Protein AF-0000000074316673 (afdb_homodimer)

Solvent-accessible surface area (backbone atoms only — not comparable to full-atom values): 13738 Å² total; per-residue (Å²): 135,82,81,75,76,74,76,76,72,74,78,68,73,50,67,64,56,52,50,50,50,50,52,52,40,51,64,46,34,78,39,55,56,64,58,50,40,72,74,65,41,84,89,35,92,37,54,68,71,55,13,46,51,43,35,50,45,20,27,58,54,52,74,41,68,55,76,65,28,48,41,80,48,77,44,75,36,77,92,70,72,41,79,49,73,50,34,32,14,11,70,68,42,44,50,43,25,49,52,55,22,30,46,72,36,51,70,38,9,36,52,52,52,51,50,50,51,58,48,58,76,74,102,137,83,79,76,76,75,77,74,73,73,78,68,75,51,68,65,56,53,51,50,49,50,52,52,42,51,63,46,33,78,38,55,55,65,57,49,40,72,74,65,41,83,89,40,90,37,53,66,71,56,12,46,50,43,36,49,44,20,27,59,54,52,74,40,67,55,76,66,28,47,41,79,46,78,45,77,37,76,90,70,70,41,81,50,71,48,34,32,14,11,72,68,42,44,51,43,24,48,53,56,24,29,45,72,36,54,70,38,8,35,50,50,52,52,50,50,51,58,46,57,75,74,102

Radius of gyration: 25.27 Å; Cα contacts (8 Å, |Δi|>4): 307; chains: 2; bounding box: 76×95×52 Å

Nearest PDB structures (foldseek):
  7zpt-assembly1_M  TM=2.907E-01  e=1.394E+00  Geobacillus stearothermophilus
  8bqs-assembly1_Dc  TM=4.063E-01  e=5.189E+00  Tetrahymena thermophila SB210
  7w5z-assembly1_c3  TM=4.176E-01  e=7.097E+00  Tetrahymena thermophila
  8qru-assembly1_B  TM=2.390E-01  e=4.040E+00  Homo sapiens
  8qro-assembly1_A  TM=2.626E-01  e=6.666E+00  Homo sapiens

Structure (mmCIF, N/CA/C/O backbone):
data_AF-0000000074316673-model_v1
#
loop_
_entity.id
_entity.type
_entity.pdbx_description
1 polymer 'Uncharacterized protein'
#
loop_
_atom_site.group_PDB
_atom_site.id
_atom_site.type_symbol
_atom_site.label_atom_id
_atom_site.label_alt_id
_atom_site.label_comp_id
_atom_site.label_asym_id
_atom_site.label_entity_id
_atom_site.label_seq_id
_atom_site.pdbx_PDB_ins_code
_atom_site.Cartn_x
_atom_site.Cartn_y
_atom_site.Cartn_z
_atom_site.occupancy
_atom_site.B_iso_or_equiv
_atom_site.auth_seq_id
_atom_site.auth_comp_id
_atom_site.auth_asym_id
_atom_site.auth_atom_id
_atom_site.pdbx_PDB_model_num
ATOM 1 N N . MET A 1 1 ? -43.688 -44.156 1.271 1 29.84 1 MET A N 1
ATOM 2 C CA . MET A 1 1 ? -42.406 -44.719 0.901 1 29.84 1 MET A CA 1
ATOM 3 C C . MET A 1 1 ? -41.75 -43.875 -0.199 1 29.84 1 MET A C 1
ATOM 5 O O . MET A 1 1 ? -41.812 -44.25 -1.373 1 29.84 1 MET A O 1
ATOM 9 N N . ILE A 1 2 ? -41.781 -42.469 -0.107 1 36.34 2 ILE A N 1
ATOM 10 C CA . ILE A 1 2 ? -41.438 -41.406 -1.054 1 36.34 2 ILE A CA 1
ATOM 11 C C . ILE A 1 2 ? -39.969 -41.5 -1.404 1 36.34 2 ILE A C 1
ATOM 13 O O . ILE A 1 2 ? -39.094 -41.438 -0.518 1 36.34 2 ILE A O 1
ATOM 17 N N . TYR A 1 3 ? -39.594 -42.188 -2.596 1 29.12 3 TYR A N 1
ATOM 18 C CA . TYR A 1 3 ? -38.281 -42.406 -3.207 1 29.12 3 TYR A CA 1
ATOM 19 C C . TYR A 1 3 ? -37.531 -41.125 -3.387 1 29.12 3 TYR A C 1
ATOM 21 O O . TYR A 1 3 ? -38 -40.188 -4.066 1 29.12 3 TYR A O 1
ATOM 29 N N . GLU A 1 4 ? -36.969 -40.531 -2.309 1 29.55 4 GLU A N 1
ATOM 30 C CA . GLU A 1 4 ? -36.094 -39.375 -2.311 1 29.55 4 GLU A CA 1
ATOM 31 C C . GLU A 1 4 ? -34.906 -39.594 -3.246 1 29.55 4 GLU A C 1
ATOM 33 O O . GLU A 1 4 ? -34.062 -40.438 -2.99 1 29.55 4 GLU A O 1
ATOM 38 N N . ILE A 1 5 ? -35.125 -39.438 -4.594 1 31.84 5 ILE A N 1
ATOM 39 C CA . ILE A 1 5 ? -34.094 -39.5 -5.633 1 31.84 5 ILE A CA 1
ATOM 40 C C . ILE A 1 5 ? -32.969 -38.5 -5.34 1 31.84 5 ILE A C 1
ATOM 42 O O . ILE A 1 5 ? -33.188 -37.312 -5.402 1 31.84 5 ILE A O 1
ATOM 46 N N . ILE A 1 6 ? -32.25 -38.656 -4.25 1 33.59 6 ILE A N 1
ATOM 47 C CA . ILE A 1 6 ? -31.031 -37.906 -3.984 1 33.59 6 ILE A CA 1
ATOM 48 C C . ILE A 1 6 ? -30.109 -37.969 -5.203 1 33.59 6 ILE A C 1
ATOM 50 O O . ILE A 1 6 ? -29.641 -39.062 -5.578 1 33.59 6 ILE A O 1
ATOM 54 N N . ASN A 1 7 ? -30.531 -37.281 -6.312 1 31.42 7 ASN A N 1
ATOM 55 C CA . ASN A 1 7 ? -29.625 -37.188 -7.449 1 31.42 7 ASN A CA 1
ATOM 56 C C . ASN A 1 7 ? -28.234 -36.719 -7.012 1 31.42 7 ASN A C 1
ATOM 58 O O . ASN A 1 7 ? -28.062 -35.594 -6.57 1 31.42 7 ASN A O 1
ATOM 62 N N . TYR A 1 8 ? -27.438 -37.5 -6.324 1 32.5 8 TYR A N 1
ATOM 63 C CA . TYR A 1 8 ? -25.984 -37.375 -6.121 1 32.5 8 TYR A CA 1
ATOM 64 C C . TYR A 1 8 ? -25.281 -37 -7.422 1 32.5 8 TYR A C 1
ATOM 66 O O . TYR A 1 8 ? -24.969 -37.875 -8.227 1 32.5 8 TYR A O 1
ATOM 74 N N . GLY A 1 9 ? -25.812 -36.188 -8.32 1 36.75 9 GLY A N 1
ATOM 75 C CA . GLY A 1 9 ? -25.031 -35.906 -9.516 1 36.75 9 GLY A CA 1
ATOM 76 C C . GLY A 1 9 ? -23.578 -35.594 -9.211 1 36.75 9 GLY A C 1
ATOM 77 O O . GLY A 1 9 ? -23.281 -34.688 -8.453 1 36.75 9 GLY A O 1
ATOM 78 N N . THR A 1 10 ? -22.641 -36.469 -9.141 1 38.06 10 THR A N 1
ATOM 79 C CA . THR A 1 10 ? -21.188 -36.406 -9.203 1 38.06 10 THR A CA 1
ATOM 80 C C . THR A 1 10 ? -20.734 -35.375 -10.227 1 38.06 10 THR A C 1
ATOM 82 O O . THR A 1 10 ? -20.969 -35.531 -11.43 1 38.06 10 THR A O 1
ATOM 85 N N . VAL A 1 11 ? -20.984 -34.219 -10.078 1 42.84 11 VAL A N 1
ATOM 86 C CA . VAL A 1 11 ? -20.344 -33.219 -10.961 1 42.84 11 VAL A CA 1
ATOM 87 C C . VAL A 1 11 ? -18.891 -33.625 -11.211 1 42.84 11 VAL A C 1
ATOM 89 O O . VAL A 1 11 ? -18.047 -33.5 -10.32 1 42.84 11 VAL A O 1
ATOM 92 N N . ARG A 1 12 ? -18.516 -34.812 -11.711 1 41.22 12 ARG A N 1
ATOM 93 C CA . ARG A 1 12 ? -17.234 -35.188 -12.305 1 41.22 12 ARG A CA 1
ATOM 94 C C . ARG A 1 12 ? -16.672 -34.031 -13.133 1 41.22 12 ARG A C 1
ATOM 96 O O . ARG A 1 12 ? -17.188 -33.719 -14.211 1 41.22 12 ARG A O 1
ATOM 103 N N . THR A 1 13 ? -16.234 -32.938 -12.5 1 48.22 13 THR A N 1
ATOM 104 C CA . THR A 1 13 ? -15.523 -32 -13.344 1 48.22 13 THR A CA 1
ATOM 105 C C . THR A 1 13 ? -14.625 -32.719 -14.336 1 48.22 13 THR A C 1
ATOM 107 O O . THR A 1 13 ? -13.922 -33.656 -13.969 1 48.22 13 THR A O 1
ATOM 110 N N . ASN A 1 14 ? -14.945 -32.875 -15.602 1 50.81 14 ASN A N 1
ATOM 111 C CA . ASN A 1 14 ? -14.172 -33.469 -16.703 1 50.81 14 ASN A CA 1
ATOM 112 C C . ASN A 1 14 ? -12.703 -33.062 -16.625 1 50.81 14 ASN A C 1
ATOM 114 O O . ASN A 1 14 ? -12.383 -31.875 -16.5 1 50.81 14 ASN A O 1
ATOM 118 N N . PRO A 1 15 ? -11.781 -34.031 -16.328 1 65.06 15 PRO A N 1
ATOM 119 C CA . PRO A 1 15 ? -10.344 -33.75 -16.266 1 65.06 15 PRO A CA 1
ATOM 120 C C . PRO A 1 15 ? -9.867 -32.812 -17.359 1 65.06 15 PRO A C 1
ATOM 122 O O . PRO A 1 15 ? -8.93 -32.031 -17.156 1 65.06 15 PRO A O 1
ATOM 125 N N . THR A 1 16 ? -10.523 -32.906 -18.5 1 64.69 16 THR A N 1
ATOM 126 C CA . THR A 1 16 ? -10.141 -32 -19.594 1 64.69 16 THR A CA 1
ATOM 127 C C . THR A 1 16 ? -10.469 -30.562 -19.234 1 64.69 16 THR A C 1
ATOM 129 O O . THR A 1 16 ? -9.672 -29.656 -19.516 1 64.69 16 THR A O 1
ATOM 132 N N . PHE A 1 17 ? -11.594 -30.344 -18.688 1 63.81 17 PHE A N 1
ATOM 133 C CA . PHE A 1 17 ? -11.977 -28.984 -18.328 1 63.81 17 PHE A CA 1
ATOM 134 C C . PHE A 1 17 ? -11.078 -28.438 -17.219 1 63.81 17 PHE A C 1
ATOM 136 O O . PHE A 1 17 ? -10.672 -27.281 -17.266 1 63.81 17 PHE A O 1
ATOM 143 N N . SER A 1 18 ? -10.742 -29.328 -16.312 1 63.5 18 SER A N 1
ATOM 144 C CA . SER A 1 18 ? -9.836 -28.938 -15.242 1 63.5 18 SER A CA 1
ATOM 145 C C . SER A 1 18 ? -8.453 -28.594 -15.789 1 63.5 18 SER A C 1
ATOM 147 O O . SER A 1 18 ? -7.844 -27.609 -15.359 1 63.5 18 SER A O 1
ATOM 149 N N . ARG A 1 19 ? -8.031 -29.453 -16.734 1 66.81 19 ARG A N 1
ATOM 150 C CA . ARG A 1 19 ? -6.754 -29.172 -17.375 1 66.81 19 ARG A CA 1
ATOM 151 C C . ARG A 1 19 ? -6.816 -27.859 -18.172 1 66.81 19 ARG A C 1
ATOM 153 O O . ARG A 1 19 ? -5.855 -27.094 -18.188 1 66.81 19 ARG A O 1
ATOM 160 N N . PHE A 1 20 ? -7.934 -27.656 -18.859 1 65.69 20 PHE A N 1
ATOM 161 C CA . PHE A 1 20 ? -8.133 -26.422 -19.625 1 65.69 20 PHE A CA 1
ATOM 162 C C . PHE A 1 20 ? -8.164 -25.219 -18.703 1 65.69 20 PHE A C 1
ATOM 164 O O . PHE A 1 20 ? -7.504 -24.203 -18.953 1 65.69 20 PHE A O 1
ATOM 171 N N . GLU A 1 21 ? -8.844 -25.266 -17.641 1 63.97 21 GLU A N 1
ATOM 172 C CA . GLU A 1 21 ? -8.914 -24.188 -16.656 1 63.97 21 GLU A CA 1
ATOM 173 C C . GLU A 1 21 ? -7.539 -23.922 -16.031 1 63.97 21 GLU A C 1
ATOM 175 O O . GLU A 1 21 ? -7.168 -22.766 -15.82 1 63.97 21 GLU A O 1
ATOM 180 N N . GLU A 1 22 ? -6.898 -25 -15.695 1 68.44 22 GLU A N 1
ATOM 181 C CA . GLU A 1 22 ? -5.543 -24.875 -15.172 1 68.44 22 GLU A CA 1
ATOM 182 C C . GLU A 1 22 ? -4.625 -24.172 -16.172 1 68.44 22 GLU A C 1
ATOM 184 O O . GLU A 1 22 ? -3.828 -23.312 -15.789 1 68.44 22 GLU A O 1
ATOM 189 N N . ALA A 1 23 ? -4.785 -24.562 -17.406 1 69.25 23 ALA A N 1
ATOM 190 C CA . ALA A 1 23 ? -3.98 -23.922 -18.438 1 69.25 23 ALA A CA 1
ATOM 191 C C . ALA A 1 23 ? -4.301 -22.438 -18.562 1 69.25 23 ALA A C 1
ATOM 193 O O . ALA A 1 23 ? -3.402 -21.609 -18.734 1 69.25 23 ALA A O 1
ATOM 194 N N . LEU A 1 24 ? -5.512 -22.109 -18.484 1 65.69 24 LEU A N 1
ATOM 195 C CA . LEU A 1 24 ? -5.938 -20.719 -18.562 1 65.69 24 LEU A CA 1
ATOM 196 C C . LEU A 1 24 ? -5.422 -19.922 -17.359 1 65.69 24 LEU A C 1
ATOM 198 O O . LEU A 1 24 ? -4.98 -18.781 -17.5 1 65.69 24 LEU A O 1
ATOM 202 N N . ARG A 1 25 ? -5.516 -20.562 -16.266 1 69.12 25 ARG A N 1
ATOM 203 C CA . ARG A 1 25 ? -5.016 -19.938 -15.039 1 69.12 25 ARG A CA 1
ATOM 204 C C . ARG A 1 25 ? -3.52 -19.656 -15.148 1 69.12 25 ARG A C 1
ATOM 206 O O . ARG A 1 25 ? -3.055 -18.594 -14.727 1 69.12 25 ARG A O 1
ATOM 213 N N . ASP A 1 26 ? -2.979 -20.656 -15.727 1 73.81 26 ASP A N 1
ATOM 214 C CA . ASP A 1 26 ? -1.535 -20.5 -15.867 1 73.81 26 ASP A CA 1
ATOM 215 C C . ASP A 1 26 ? -1.199 -19.312 -16.781 1 73.81 26 ASP A C 1
ATOM 217 O O . ASP A 1 26 ? -0.202 -18.625 -16.562 1 73.81 26 ASP A O 1
ATOM 221 N N . LYS A 1 27 ? -2.158 -19.078 -17.641 1 77 27 LYS A N 1
ATOM 222 C CA . LYS A 1 27 ? -1.915 -17.984 -18.578 1 77 27 LYS A CA 1
ATOM 223 C C . LYS A 1 27 ? -1.979 -16.641 -17.891 1 77 27 LYS A C 1
ATOM 225 O O . LYS A 1 27 ? -1.244 -15.711 -18.25 1 77 27 LYS A O 1
ATOM 230 N N . ASN A 1 28 ? -2.684 -16.609 -16.797 1 91.44 28 ASN A N 1
ATOM 231 C CA . ASN A 1 28 ? -2.838 -15.328 -16.109 1 91.44 28 ASN A CA 1
ATOM 232 C C . ASN A 1 28 ? -1.755 -15.125 -15.047 1 91.44 28 ASN A C 1
ATOM 234 O O . ASN A 1 28 ? -1.603 -14.023 -14.516 1 91.44 28 ASN A O 1
ATOM 238 N N . LEU A 1 29 ? -0.983 -16.156 -14.797 1 96.69 29 LEU A N 1
ATOM 239 C CA . LEU A 1 29 ? 0.086 -16.125 -13.805 1 96.69 29 LEU A CA 1
ATOM 240 C C . LEU A 1 29 ? 1.44 -15.906 -14.477 1 96.69 29 LEU A C 1
ATOM 242 O O . LEU A 1 29 ? 2.287 -16.797 -14.469 1 96.69 29 LEU A O 1
ATOM 246 N N . SER A 1 30 ? 1.707 -14.641 -14.906 1 95.56 30 SER A N 1
ATOM 247 C CA . SER A 1 30 ? 2.797 -14.367 -15.836 1 95.56 30 SER A CA 1
ATOM 248 C C . SER A 1 30 ? 4.004 -13.773 -15.117 1 95.56 30 SER A C 1
ATOM 250 O O . SER A 1 30 ? 5.035 -13.516 -15.734 1 95.56 30 SER A O 1
ATOM 252 N N . TYR A 1 31 ? 3.977 -13.586 -13.805 1 96.81 31 TYR A N 1
ATOM 253 C CA . TYR A 1 31 ? 5.059 -12.93 -13.078 1 96.81 31 TYR A CA 1
ATOM 254 C C . TYR A 1 31 ? 5.633 -13.844 -12 1 96.81 31 TYR A C 1
ATOM 256 O O . TYR A 1 31 ? 4.891 -14.594 -11.359 1 96.81 31 TYR A O 1
ATOM 264 N N . ASN A 1 32 ? 6.922 -13.742 -11.82 1 96.81 32 ASN A N 1
ATOM 265 C CA . ASN A 1 32 ? 7.57 -14.406 -10.703 1 96.81 32 ASN A CA 1
ATOM 266 C C . ASN A 1 32 ? 7.773 -13.453 -9.523 1 96.81 32 ASN A C 1
ATOM 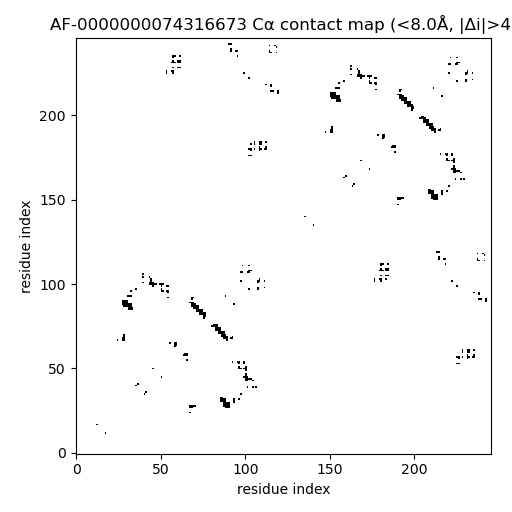268 O O . ASN A 1 32 ? 8.25 -12.336 -9.703 1 96.81 32 ASN A O 1
ATOM 272 N N . ALA A 1 33 ? 7.469 -13.898 -8.328 1 96.94 33 ALA A N 1
ATOM 273 C CA . ALA A 1 33 ? 7.656 -13.062 -7.148 1 96.94 33 ALA A CA 1
ATOM 274 C C . ALA A 1 33 ? 9.117 -12.656 -6.992 1 96.94 33 ALA A C 1
ATOM 276 O O . ALA A 1 33 ? 9.414 -11.531 -6.574 1 96.94 33 ALA A O 1
ATOM 277 N N . SER A 1 34 ? 9.992 -13.484 -7.363 1 94.5 34 SER A N 1
ATOM 278 C CA . SER A 1 34 ? 11.422 -13.242 -7.195 1 94.5 34 SER A CA 1
ATOM 279 C C . SER A 1 34 ? 11.883 -12.039 -8.016 1 94.5 34 SER A C 1
ATOM 281 O O . SER A 1 34 ? 12.906 -11.43 -7.707 1 94.5 34 SER A O 1
ATOM 283 N N . ASN A 1 35 ? 11.133 -11.711 -9.094 1 94.94 35 ASN A N 1
ATOM 284 C CA . ASN A 1 35 ? 11.445 -10.523 -9.891 1 94.94 35 ASN A CA 1
ATOM 285 C C . ASN A 1 35 ? 11.375 -9.25 -9.047 1 94.94 35 ASN A C 1
ATOM 287 O O . ASN A 1 35 ? 12.062 -8.273 -9.336 1 94.94 35 ASN A O 1
ATOM 291 N N . ILE A 1 36 ? 10.641 -9.242 -7.973 1 95.94 36 ILE A N 1
ATOM 292 C CA . ILE A 1 36 ? 10.461 -8.078 -7.109 1 95.94 36 ILE A CA 1
ATOM 293 C C . ILE A 1 36 ? 11.758 -7.781 -6.363 1 95.94 36 ILE A C 1
ATOM 295 O O . ILE A 1 36 ? 12.133 -6.617 -6.203 1 95.94 36 ILE A O 1
ATOM 299 N N . ILE A 1 37 ? 12.383 -8.836 -5.953 1 92.62 37 ILE A N 1
ATOM 300 C CA . ILE A 1 37 ? 13.656 -8.672 -5.254 1 92.62 37 ILE A CA 1
ATOM 301 C C . ILE A 1 37 ? 14.688 -8.047 -6.188 1 92.62 37 ILE A C 1
ATOM 303 O O . ILE A 1 37 ? 15.516 -7.246 -5.762 1 92.62 37 ILE A O 1
ATOM 307 N N . GLU A 1 38 ? 14.594 -8.43 -7.441 1 91.06 38 GLU A N 1
ATOM 308 C CA . GLU A 1 38 ? 15.508 -7.855 -8.43 1 91.06 38 GLU A CA 1
ATOM 309 C C . GLU A 1 38 ? 15.297 -6.348 -8.562 1 91.06 38 GLU A C 1
ATOM 311 O O . GLU A 1 38 ? 16.25 -5.602 -8.797 1 91.06 38 GLU A O 1
ATOM 316 N N . ILE A 1 39 ? 14.078 -5.895 -8.398 1 89.88 39 ILE A N 1
ATOM 317 C CA . ILE A 1 39 ? 13.719 -4.488 -8.539 1 89.88 39 ILE A CA 1
ATOM 318 C C . ILE A 1 39 ? 14.078 -3.73 -7.27 1 89.88 39 ILE A C 1
ATOM 320 O O . ILE A 1 39 ? 14.695 -2.664 -7.328 1 89.88 39 ILE A O 1
ATOM 324 N N . THR A 1 40 ? 13.742 -4.254 -6.121 1 90.94 40 THR A N 1
ATOM 325 C CA . THR A 1 40 ? 13.797 -3.518 -4.863 1 90.94 40 THR A CA 1
ATOM 326 C C . THR A 1 40 ? 15.117 -3.779 -4.137 1 90.94 40 THR A C 1
ATOM 328 O O . THR A 1 40 ? 15.523 -2.994 -3.277 1 90.94 40 THR A O 1
ATOM 331 N N . GLY A 1 41 ? 15.672 -4.918 -4.461 1 85.81 41 GLY A N 1
ATOM 332 C CA . GLY A 1 41 ? 16.797 -5.387 -3.678 1 85.81 41 GLY A CA 1
ATOM 333 C C . GLY A 1 41 ? 16.391 -6.254 -2.5 1 85.81 41 GLY A C 1
ATOM 334 O O . GLY A 1 41 ? 15.211 -6.383 -2.201 1 85.81 41 GLY A O 1
ATOM 335 N N . LYS A 1 42 ? 17.328 -6.906 -1.892 1 73.75 42 LYS A N 1
ATOM 336 C CA . LYS A 1 42 ? 17.094 -7.898 -0.851 1 73.75 42 LYS A CA 1
ATOM 337 C C . LYS A 1 42 ? 16.844 -7.234 0.499 1 73.75 42 LYS A C 1
ATOM 339 O O . LYS A 1 42 ? 16.109 -7.766 1.337 1 73.75 42 LYS A O 1
ATOM 344 N N . ASP A 1 43 ? 17.453 -6.215 0.756 1 72.62 43 ASP A N 1
ATOM 345 C CA . ASP A 1 43 ? 17.484 -5.617 2.086 1 72.62 43 ASP A CA 1
ATOM 346 C C . ASP A 1 43 ? 16.469 -4.484 2.201 1 72.62 43 ASP A C 1
ATOM 348 O O . ASP A 1 43 ? 16.656 -3.555 2.992 1 72.62 43 ASP A O 1
ATOM 352 N N . VAL A 1 44 ? 15.305 -4.793 1.604 1 66.31 44 VAL A N 1
ATOM 353 C CA . VAL A 1 44 ? 14.391 -3.654 1.654 1 66.31 44 VAL A CA 1
ATOM 354 C C . VAL A 1 44 ? 13.211 -3.979 2.562 1 66.31 44 VAL A C 1
ATOM 356 O O . VAL A 1 44 ? 12.703 -5.105 2.559 1 66.31 44 VAL A O 1
ATOM 359 N N . SER A 1 45 ? 12.758 -3.141 3.41 1 72.94 45 SER A N 1
ATOM 360 C CA . SER A 1 45 ? 11.734 -2.883 4.422 1 72.94 45 SER A CA 1
ATOM 361 C C . SER A 1 45 ? 11.086 -4.18 4.898 1 72.94 45 SER A C 1
ATOM 363 O O . SER A 1 45 ? 11.055 -4.461 6.098 1 72.94 45 SER A O 1
ATOM 365 N N . GLU A 1 46 ? 10.43 -4.992 3.922 1 83.62 46 GLU A N 1
ATOM 366 C CA . GLU A 1 46 ? 9.672 -6.16 4.348 1 83.62 46 GLU A CA 1
ATOM 367 C C . GLU A 1 46 ? 10.219 -7.438 3.727 1 83.62 46 GLU A C 1
ATOM 369 O O . GLU A 1 46 ? 10.719 -7.422 2.6 1 83.62 46 GLU A O 1
ATOM 374 N N . ASP A 1 47 ? 10.109 -8.453 4.5 1 91.56 47 ASP A N 1
ATOM 375 C CA . ASP A 1 47 ? 10.43 -9.781 3.998 1 91.56 47 ASP A CA 1
ATOM 376 C C . ASP A 1 47 ? 9.438 -10.219 2.924 1 91.56 47 ASP A C 1
ATOM 378 O O . ASP A 1 47 ? 8.242 -9.93 3.018 1 91.56 47 ASP A O 1
ATOM 382 N N . MET A 1 48 ? 10.016 -10.953 1.935 1 94.06 48 MET A N 1
ATOM 383 C CA . MET A 1 48 ? 9.188 -11.406 0.823 1 94.06 48 MET A CA 1
ATOM 384 C C . MET A 1 48 ? 8.023 -12.258 1.324 1 94.06 48 MET A C 1
ATOM 386 O O . MET A 1 48 ? 6.891 -12.102 0.864 1 94.06 48 MET A O 1
ATOM 390 N N . SER A 1 49 ? 8.281 -13.148 2.203 1 94.12 49 SER A N 1
ATOM 391 C CA . SER A 1 49 ? 7.234 -14.031 2.719 1 94.12 49 SER A CA 1
ATOM 392 C C . SER A 1 49 ? 6.137 -13.234 3.42 1 94.12 49 SER A C 1
ATOM 394 O O . SER A 1 49 ? 4.957 -13.57 3.318 1 94.12 49 SER A O 1
ATOM 396 N N . GLU A 1 50 ? 6.57 -12.211 4.086 1 9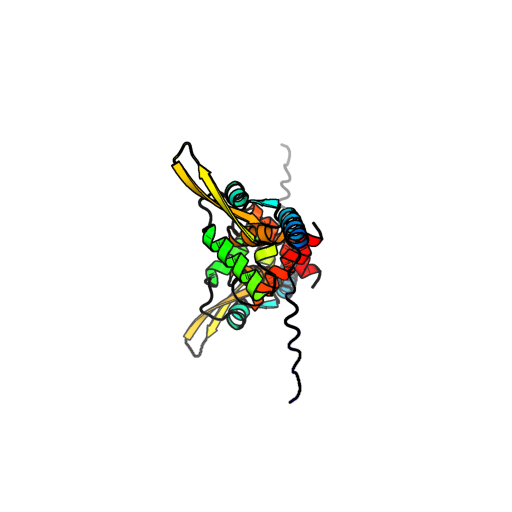3.62 50 GLU A N 1
ATOM 397 C CA . GLU A 1 50 ? 5.602 -11.352 4.758 1 93.62 50 GLU A CA 1
ATOM 398 C C . GLU A 1 50 ? 4.773 -10.562 3.752 1 93.62 50 GLU A C 1
ATOM 400 O O . GLU A 1 50 ? 3.559 -10.414 3.916 1 93.62 50 GLU A O 1
ATOM 405 N N . ALA A 1 51 ? 5.422 -10.07 2.736 1 95.56 51 ALA A N 1
ATOM 406 C CA . ALA A 1 51 ? 4.715 -9.32 1.703 1 95.56 51 ALA A CA 1
ATOM 407 C C . ALA A 1 51 ? 3.684 -10.203 0.999 1 95.56 51 ALA A C 1
ATOM 409 O O . ALA A 1 51 ? 2.561 -9.766 0.738 1 95.56 51 ALA A O 1
ATOM 410 N N . ILE A 1 52 ? 4.059 -11.414 0.721 1 97.38 52 ILE A N 1
ATOM 411 C CA . ILE A 1 52 ? 3.152 -12.359 0.074 1 97.38 52 ILE A CA 1
ATOM 412 C C . ILE A 1 52 ? 1.98 -12.664 1.002 1 97.38 52 ILE A C 1
ATOM 414 O O . ILE A 1 52 ? 0.827 -12.688 0.567 1 97.38 52 ILE A O 1
ATOM 418 N N . SER A 1 53 ? 2.285 -12.898 2.244 1 96.56 53 SER A N 1
ATOM 419 C CA . SER A 1 53 ? 1.238 -13.18 3.221 1 96.56 53 SER A CA 1
ATOM 420 C C . SER A 1 53 ? 0.24 -12.023 3.305 1 96.56 53 SER A C 1
ATOM 422 O O . SER A 1 53 ? -0.971 -12.25 3.346 1 96.56 53 SER A O 1
ATOM 424 N N . LYS A 1 54 ? 0.727 -10.828 3.293 1 96 54 LYS A N 1
ATOM 425 C CA . LYS A 1 54 ? -0.139 -9.656 3.328 1 96 54 LYS A CA 1
ATOM 426 C C . LYS A 1 54 ? -1.011 -9.578 2.078 1 96 54 LYS A C 1
ATOM 428 O O . LYS A 1 54 ? -2.205 -9.289 2.164 1 96 54 LYS A O 1
ATOM 433 N N . ALA A 1 55 ? -0.404 -9.805 0.965 1 98.19 55 ALA A N 1
ATOM 434 C CA . ALA A 1 55 ? -1.139 -9.766 -0.296 1 98.19 55 ALA A CA 1
ATOM 435 C C . ALA A 1 55 ? -2.246 -10.812 -0.321 1 98.19 55 ALA A C 1
ATOM 437 O O . ALA A 1 55 ? -3.357 -10.539 -0.781 1 98.19 55 ALA A O 1
ATOM 438 N N . ILE A 1 56 ? -1.924 -11.984 0.189 1 98.38 56 ILE A N 1
ATOM 439 C CA . ILE A 1 56 ? -2.914 -13.055 0.271 1 98.38 56 ILE A CA 1
ATOM 440 C C . ILE A 1 56 ? -4.047 -12.641 1.209 1 98.38 56 ILE A C 1
ATOM 442 O O . ILE A 1 56 ? -5.223 -12.844 0.903 1 98.38 56 ILE A O 1
ATOM 446 N N . GLN A 1 57 ? -3.715 -12.055 2.289 1 97.5 57 GLN A N 1
ATOM 447 C CA . GLN A 1 57 ? -4.727 -11.586 3.229 1 97.5 57 GLN A CA 1
ATOM 448 C C . GLN A 1 57 ? -5.625 -10.531 2.584 1 97.5 57 GLN A C 1
ATOM 450 O O . GLN A 1 57 ? -6.836 -10.508 2.822 1 97.5 57 GLN A O 1
ATOM 455 N N . VAL A 1 58 ? -5.07 -9.617 1.794 1 97.81 58 VAL A N 1
ATOM 456 C CA . VAL A 1 58 ? -5.848 -8.617 1.067 1 97.81 58 VAL A CA 1
ATOM 457 C C . VAL A 1 58 ? -6.875 -9.312 0.176 1 97.81 58 VAL A C 1
ATOM 459 O O . VAL A 1 58 ? -8.039 -8.906 0.13 1 97.81 58 VAL A O 1
ATOM 462 N N . CYS A 1 59 ? -6.461 -10.32 -0.522 1 98.56 59 CYS A N 1
ATOM 463 C CA . CYS A 1 59 ? -7.379 -11.078 -1.365 1 98.56 59 CYS A CA 1
ATOM 464 C C . CYS A 1 59 ? -8.5 -11.703 -0.534 1 98.56 59 CYS A C 1
ATOM 466 O O . CYS A 1 59 ? -9.672 -11.555 -0.865 1 98.56 59 CYS A O 1
ATOM 468 N N . MET A 1 60 ? -8.102 -12.305 0.534 1 98.38 60 MET A N 1
ATOM 469 C CA . MET A 1 60 ? -9.078 -12.984 1.383 1 98.38 60 MET A CA 1
ATOM 470 C C . MET A 1 60 ? -10.102 -11.992 1.935 1 98.38 60 MET A C 1
ATOM 472 O O . MET A 1 60 ? -11.305 -12.234 1.877 1 98.38 60 MET A O 1
ATOM 476 N N . ASN A 1 61 ? -9.648 -10.883 2.395 1 97.75 61 ASN A N 1
ATOM 477 C CA . ASN A 1 61 ? -10.508 -9.844 2.945 1 97.75 61 ASN A CA 1
ATOM 478 C C . ASN A 1 61 ? -11.414 -9.234 1.877 1 97.75 61 ASN A C 1
ATOM 480 O O . ASN A 1 61 ? -12.406 -8.586 2.197 1 97.75 61 ASN A O 1
ATOM 484 N N . SER A 1 62 ? -11.062 -9.453 0.582 1 98.12 62 SER A N 1
ATOM 485 C CA . SER A 1 62 ? -11.773 -8.789 -0.508 1 98.12 62 SER A CA 1
ATOM 486 C C . SER A 1 62 ? -12.578 -9.789 -1.33 1 98.12 62 SER A C 1
ATOM 488 O O . SER A 1 62 ? -13.141 -9.438 -2.371 1 98.12 62 SER A O 1
ATOM 490 N N . GLY A 1 63 ? -12.555 -11.008 -0.913 1 97.94 63 GLY A N 1
ATOM 491 C CA . GLY A 1 63 ? -13.305 -12.031 -1.619 1 97.94 63 GLY A CA 1
ATOM 492 C C . GLY A 1 63 ? -12.695 -12.398 -2.961 1 97.94 63 GLY A C 1
ATOM 493 O O . GLY A 1 63 ? -13.406 -12.828 -3.873 1 97.94 63 GLY A O 1
ATOM 494 N N . ILE A 1 64 ? -11.492 -12.125 -3.146 1 97.94 64 ILE A N 1
ATOM 495 C CA . ILE A 1 64 ? -10.781 -12.445 -4.379 1 97.94 64 ILE A CA 1
ATOM 496 C C . ILE A 1 64 ? -10.141 -13.828 -4.262 1 97.94 64 ILE A C 1
ATOM 498 O O . ILE A 1 64 ? -9.414 -14.102 -3.307 1 97.94 64 ILE A O 1
ATOM 502 N N . PRO A 1 65 ? -10.406 -14.719 -5.207 1 97.81 65 PRO A N 1
ATOM 503 C CA . PRO A 1 65 ? -9.867 -16.078 -5.117 1 97.81 65 PRO A CA 1
ATOM 504 C C . PRO A 1 65 ? -8.344 -16.109 -5.211 1 97.81 65 PRO A C 1
ATOM 506 O O . PRO A 1 65 ? -7.781 -15.852 -6.277 1 97.81 65 PRO A O 1
ATOM 509 N N . VAL A 1 66 ? -7.742 -16.531 -4.164 1 98.12 66 VAL A N 1
ATOM 510 C CA . VAL A 1 66 ? -6.289 -16.516 -4.039 1 98.12 66 VAL A CA 1
ATOM 511 C C . VAL A 1 66 ? -5.668 -17.438 -5.086 1 98.12 66 VAL A C 1
ATOM 513 O O . VAL A 1 66 ? -4.668 -17.094 -5.715 1 98.12 66 VAL A O 1
ATOM 516 N N . GLU A 1 67 ? -6.227 -18.547 -5.371 1 96.5 67 GLU A N 1
ATOM 517 C CA . GLU A 1 67 ? -5.664 -19.578 -6.246 1 96.5 67 GLU A CA 1
ATOM 518 C C . GLU A 1 67 ? -5.625 -19.109 -7.695 1 96.5 67 GLU A C 1
ATOM 520 O O . GLU A 1 67 ? -4.883 -19.656 -8.516 1 96.5 67 GLU A O 1
ATOM 525 N N . GLU A 1 68 ? -6.418 -18.156 -8.055 1 96.81 68 GLU A N 1
ATOM 526 C CA . GLU A 1 68 ? -6.418 -17.609 -9.406 1 96.81 68 GLU A CA 1
ATOM 527 C C . GLU A 1 68 ? -5.266 -16.625 -9.602 1 96.81 68 GLU A C 1
ATOM 529 O O . GLU A 1 68 ? -4.914 -16.297 -10.734 1 96.81 68 GLU A O 1
ATOM 534 N N . HIS A 1 69 ? -4.648 -16.25 -8.477 1 98.12 69 HIS A N 1
ATOM 535 C CA . HIS A 1 69 ? -3.697 -15.148 -8.594 1 98.12 69 HIS A CA 1
ATOM 536 C C . HIS A 1 69 ? -2.332 -15.539 -8.031 1 98.12 69 HIS A C 1
ATOM 538 O O . HIS A 1 69 ? -1.332 -14.867 -8.305 1 98.12 69 HIS A O 1
ATOM 544 N N . PHE A 1 70 ? -2.287 -16.531 -7.223 1 98.38 70 PHE A N 1
ATOM 545 C CA . PHE A 1 70 ? -1.072 -17 -6.562 1 98.38 70 PHE A CA 1
ATOM 546 C C . PHE A 1 70 ? -0.88 -18.5 -6.773 1 98.38 70 PHE A C 1
ATOM 548 O O . PHE A 1 70 ? -1.776 -19.297 -6.48 1 98.38 70 PHE A O 1
ATOM 555 N N . ARG A 1 71 ? 0.351 -18.828 -7.199 1 97.88 71 ARG A N 1
ATOM 556 C CA . ARG A 1 71 ? 0.704 -20.25 -7.27 1 97.88 71 ARG A CA 1
ATOM 557 C C . ARG A 1 71 ? 2.15 -20.469 -6.84 1 97.88 71 ARG A C 1
ATOM 559 O O . ARG A 1 71 ? 3.078 -19.969 -7.473 1 97.88 71 ARG A O 1
ATOM 566 N N . LYS A 1 72 ? 2.291 -21.172 -5.789 1 97.06 72 LYS A N 1
ATOM 567 C CA . LYS A 1 72 ? 3.625 -21.531 -5.316 1 97.06 72 LYS A CA 1
ATOM 568 C C . LYS A 1 72 ? 4.223 -22.656 -6.16 1 97.06 72 LYS A C 1
ATOM 570 O O . LYS A 1 72 ? 3.52 -23.594 -6.543 1 97.06 72 LYS A O 1
ATOM 575 N N . TYR A 1 73 ? 5.531 -22.516 -6.461 1 95.56 73 TYR A N 1
ATOM 576 C CA . TYR A 1 73 ? 6.215 -23.609 -7.16 1 95.56 73 TYR A CA 1
ATOM 577 C C . TYR A 1 73 ? 7.629 -23.797 -6.629 1 95.56 73 TYR A C 1
ATOM 579 O O . TYR A 1 73 ? 8.219 -22.859 -6.074 1 95.56 73 TYR A O 1
ATOM 587 N N . PHE A 1 74 ? 8.133 -25.031 -6.754 1 94.88 74 PHE A N 1
ATOM 588 C CA . PHE A 1 74 ? 9.43 -25.391 -6.195 1 94.88 74 PHE A CA 1
ATOM 589 C C . PHE A 1 74 ? 10.484 -25.484 -7.293 1 94.88 74 PHE A C 1
ATOM 591 O O . PHE A 1 74 ? 10.188 -25.875 -8.422 1 94.88 74 PHE A O 1
ATOM 598 N N . ILE A 1 75 ? 11.672 -24.953 -6.906 1 91.5 75 ILE A N 1
ATOM 599 C CA . ILE A 1 75 ? 12.812 -24.984 -7.809 1 91.5 75 ILE A CA 1
ATOM 600 C C . ILE A 1 75 ? 13.914 -25.875 -7.23 1 91.5 75 ILE A C 1
ATOM 602 O O . ILE A 1 75 ? 14.359 -25.656 -6.098 1 91.5 75 ILE A O 1
ATOM 606 N N . SER A 1 76 ? 14.297 -26.875 -7.988 1 91.19 76 SER A N 1
ATOM 607 C CA . SER A 1 76 ? 15.398 -27.75 -7.582 1 91.19 76 SER A CA 1
ATOM 608 C C . SER A 1 76 ? 16.672 -27.422 -8.344 1 91.19 76 SER A C 1
ATOM 610 O O . SER A 1 76 ? 16.641 -27.141 -9.547 1 91.19 76 SER A O 1
ATOM 612 N N . ASP A 1 77 ? 17.641 -27.172 -7.559 1 87.69 77 ASP A N 1
ATOM 613 C CA . ASP A 1 77 ? 18.969 -27.016 -8.148 1 87.69 77 ASP A CA 1
ATOM 614 C C . ASP A 1 77 ? 19.797 -28.281 -7.945 1 87.69 77 ASP A C 1
ATOM 616 O O . ASP A 1 77 ? 20.312 -28.531 -6.852 1 87.69 77 ASP A O 1
ATOM 620 N N . GLU A 1 78 ? 19.938 -28.984 -9.031 1 87.88 78 GLU A N 1
ATOM 621 C CA . GLU A 1 78 ? 20.641 -30.25 -8.961 1 87.88 78 GLU A CA 1
ATOM 622 C C . GLU A 1 78 ? 22.125 -30.031 -8.672 1 87.88 78 GLU A C 1
ATOM 624 O O . GLU A 1 78 ? 22.75 -30.828 -7.957 1 87.88 78 GLU A O 1
ATOM 629 N N . ASN A 1 79 ? 22.609 -29 -9.312 1 88.94 79 ASN A N 1
ATOM 630 C CA . ASN A 1 79 ? 24.016 -28.719 -9.094 1 88.94 79 ASN A CA 1
ATOM 631 C C . ASN A 1 79 ? 24.297 -28.312 -7.645 1 88.94 79 ASN A C 1
ATOM 633 O O . ASN A 1 79 ? 25.312 -28.703 -7.074 1 88.94 79 ASN A O 1
ATOM 637 N N . LYS A 1 80 ? 23.359 -27.688 -7.004 1 85.81 80 LYS A N 1
ATOM 638 C CA . LYS A 1 80 ? 23.562 -27.188 -5.645 1 85.81 80 LYS A CA 1
ATOM 639 C C . LYS A 1 80 ? 22.828 -28.047 -4.625 1 85.81 80 LYS A C 1
ATOM 641 O O . LYS A 1 80 ? 22.969 -27.859 -3.418 1 85.81 80 LYS A O 1
ATOM 646 N N . HIS A 1 81 ? 22.266 -28.984 -5.121 1 88.62 81 HIS A N 1
ATOM 647 C CA . HIS A 1 81 ? 21.453 -29.844 -4.27 1 88.62 81 HIS A CA 1
ATOM 648 C C . HIS A 1 81 ? 20.578 -29.031 -3.328 1 88.62 81 HIS A C 1
ATOM 650 O O . HIS A 1 81 ? 20.531 -29.297 -2.123 1 88.62 81 HIS A O 1
ATOM 656 N N . THR A 1 82 ? 20.094 -27.984 -3.766 1 88.5 82 THR A N 1
ATOM 657 C CA . THR A 1 82 ? 19.219 -27.125 -2.965 1 88.5 82 THR A CA 1
ATOM 658 C C . THR A 1 82 ? 17.812 -27.094 -3.549 1 88.5 82 THR A C 1
ATOM 660 O O . THR A 1 82 ? 17.625 -27.328 -4.742 1 88.5 82 THR A O 1
ATOM 663 N N . LEU A 1 83 ? 16.875 -27.031 -2.564 1 90.75 83 LEU A N 1
ATOM 664 C CA . LEU A 1 83 ? 15.477 -26.828 -2.916 1 90.75 83 LEU A CA 1
ATOM 665 C C . LEU A 1 83 ? 14.984 -25.469 -2.459 1 90.75 83 LEU A C 1
ATOM 667 O O . LEU A 1 83 ? 15.164 -25.094 -1.296 1 90.75 83 LEU A O 1
ATOM 671 N N . SER A 1 84 ? 14.586 -24.609 -3.404 1 92.44 84 SER A N 1
ATOM 672 C CA . SER A 1 84 ? 13.992 -23.312 -3.098 1 92.44 84 SER A CA 1
ATOM 673 C C . SER A 1 84 ? 12.594 -23.203 -3.684 1 92.44 84 SER A C 1
ATOM 675 O O . SER A 1 84 ? 12.055 -24.172 -4.223 1 92.44 84 SER A O 1
ATOM 677 N N . HIS A 1 85 ? 11.875 -22.109 -3.334 1 95.19 85 HIS A N 1
ATOM 678 C CA . HIS A 1 85 ? 10.555 -21.922 -3.91 1 95.19 85 HIS A CA 1
ATOM 679 C C . HIS A 1 85 ? 10.367 -20.484 -4.379 1 95.19 85 HIS A C 1
ATOM 681 O O . HIS A 1 85 ? 11.148 -19.594 -4.016 1 95.19 85 HIS A O 1
ATOM 687 N N . ASP A 1 86 ? 9.453 -20.344 -5.246 1 96.25 86 ASP A N 1
ATOM 688 C CA . ASP A 1 86 ? 8.992 -19.047 -5.723 1 96.25 86 ASP A CA 1
ATOM 689 C C . ASP A 1 86 ? 7.484 -19.062 -5.965 1 96.25 86 ASP A C 1
ATOM 691 O O . ASP A 1 86 ? 6.809 -20.047 -5.676 1 96.25 86 ASP A O 1
ATOM 695 N N . TRP A 1 87 ? 6.992 -17.953 -6.344 1 97.5 87 TRP A N 1
ATOM 696 C CA . TRP A 1 87 ? 5.566 -17.797 -6.617 1 97.5 87 TRP A CA 1
ATOM 697 C C . TRP A 1 87 ? 5.336 -17.297 -8.039 1 97.5 87 TRP A C 1
ATOM 699 O O . TRP A 1 87 ? 6.047 -16.406 -8.508 1 97.5 87 TRP A O 1
ATOM 709 N N . LYS A 1 88 ? 4.359 -17.969 -8.688 1 97.88 88 LYS A N 1
ATOM 710 C CA . LYS A 1 88 ? 3.754 -17.375 -9.875 1 97.88 88 LYS A CA 1
ATOM 711 C C . LYS A 1 88 ? 2.58 -16.469 -9.5 1 97.88 88 LYS A C 1
ATOM 713 O O . LYS A 1 88 ? 1.724 -16.859 -8.703 1 97.88 88 LYS A O 1
ATOM 718 N N . LEU A 1 89 ? 2.615 -15.273 -10.141 1 98.31 89 LEU A N 1
ATOM 719 C CA . LEU A 1 89 ? 1.627 -14.266 -9.766 1 98.31 89 LEU A CA 1
ATOM 720 C C . LEU A 1 89 ? 0.91 -13.719 -11 1 98.31 89 LEU A C 1
ATOM 722 O O . LEU A 1 89 ? 1.52 -13.57 -12.055 1 98.31 89 LEU A O 1
ATOM 726 N N . SER A 1 90 ? -0.409 -13.445 -10.883 1 98.12 90 SER A N 1
ATOM 727 C CA . SER A 1 90 ? -1.062 -12.594 -11.875 1 98.12 90 SER A CA 1
ATOM 728 C C . SER A 1 90 ? -0.552 -11.164 -11.797 1 98.12 90 SER A C 1
ATOM 730 O O . SER A 1 90 ? 0.169 -10.805 -10.859 1 98.12 90 SER A O 1
ATOM 732 N N . LYS A 1 91 ? -0.956 -10.367 -12.773 1 97.75 91 LYS A N 1
ATOM 733 C CA . LYS A 1 91 ? -0.611 -8.945 -12.727 1 97.75 91 LYS A CA 1
ATOM 734 C C . LYS A 1 91 ? -1.157 -8.297 -11.461 1 97.75 91 LYS A C 1
ATOM 736 O O . LYS A 1 91 ? -0.476 -7.484 -10.828 1 97.75 91 LYS A O 1
ATOM 741 N N . PHE A 1 92 ? -2.357 -8.656 -11.086 1 98.38 92 PHE A N 1
ATOM 742 C CA . PHE A 1 92 ? -3.01 -8.148 -9.883 1 98.38 92 PHE A CA 1
ATOM 743 C C . PHE A 1 92 ? -2.223 -8.531 -8.641 1 98.38 92 PHE A C 1
ATOM 745 O O . PHE A 1 92 ? -1.877 -7.668 -7.828 1 98.38 92 PHE A O 1
ATOM 752 N N . ALA A 1 93 ? -1.871 -9.742 -8.492 1 98.5 93 ALA A N 1
ATOM 753 C CA . ALA A 1 93 ? -1.152 -10.242 -7.324 1 98.5 93 ALA A CA 1
ATOM 754 C C . ALA A 1 93 ? 0.266 -9.68 -7.273 1 98.5 93 ALA A C 1
ATOM 756 O O . ALA A 1 93 ? 0.767 -9.344 -6.199 1 98.5 93 ALA A O 1
ATOM 757 N N . TYR A 1 94 ? 0.896 -9.617 -8.43 1 98.31 94 TYR A N 1
ATOM 758 C CA . TYR A 1 94 ? 2.234 -9.039 -8.508 1 98.31 94 TYR A CA 1
ATOM 759 C C . TYR A 1 94 ? 2.246 -7.613 -7.973 1 98.31 94 TYR A C 1
ATOM 761 O O . TYR A 1 94 ? 3.107 -7.254 -7.168 1 98.31 94 TYR A O 1
ATOM 769 N N . THR A 1 95 ? 1.244 -6.875 -8.398 1 97.94 95 THR A N 1
ATOM 770 C CA . THR A 1 95 ? 1.142 -5.48 -7.98 1 97.94 95 THR A CA 1
ATOM 771 C C . THR A 1 95 ? 0.881 -5.383 -6.48 1 97.94 95 THR A C 1
ATOM 773 O O . THR A 1 95 ? 1.466 -4.543 -5.797 1 97.94 95 THR A O 1
ATOM 776 N N . LEU A 1 96 ? 0.055 -6.203 -5.953 1 98.19 96 LEU A N 1
ATOM 777 C CA . LEU A 1 96 ? -0.222 -6.25 -4.52 1 98.19 96 LEU A CA 1
ATOM 778 C C . LEU A 1 96 ? 1.053 -6.527 -3.73 1 98.19 96 LEU A C 1
ATOM 780 O O . LEU A 1 96 ? 1.354 -5.82 -2.766 1 98.19 96 LEU A O 1
ATOM 784 N N . VAL A 1 97 ? 1.803 -7.523 -4.109 1 97.75 97 VAL A N 1
ATOM 785 C CA . VAL A 1 97 ? 3.008 -7.91 -3.381 1 97.75 97 VAL A CA 1
ATOM 786 C C . VAL A 1 97 ? 4.043 -6.789 -3.465 1 97.75 97 VAL A C 1
ATOM 788 O O . VAL A 1 97 ? 4.684 -6.453 -2.467 1 97.75 97 VAL A O 1
ATOM 791 N N . LEU A 1 98 ? 4.164 -6.273 -4.688 1 96.94 98 LEU A N 1
ATOM 792 C CA . LEU A 1 98 ? 5.141 -5.215 -4.918 1 96.94 98 LEU A CA 1
ATOM 793 C C . LEU A 1 98 ? 4.883 -4.031 -3.992 1 96.94 98 LEU A C 1
ATOM 795 O O . LEU A 1 98 ? 5.805 -3.533 -3.342 1 96.94 98 LEU A O 1
ATOM 799 N N . LEU A 1 99 ? 3.646 -3.596 -3.842 1 96.56 99 LEU A N 1
ATOM 800 C CA . LEU A 1 99 ? 3.285 -2.434 -3.035 1 96.56 99 LEU A CA 1
ATOM 801 C C . LEU A 1 99 ? 3.469 -2.725 -1.55 1 96.56 99 LEU A C 1
ATOM 803 O O . LEU A 1 99 ? 3.783 -1.823 -0.77 1 96.56 99 LEU A O 1
ATOM 807 N N . ASN A 1 100 ? 3.355 -3.957 -1.137 1 95.38 100 ASN A N 1
ATOM 808 C CA . ASN A 1 100 ? 3.445 -4.309 0.276 1 95.38 100 ASN A CA 1
ATOM 809 C C . ASN A 1 100 ? 4.863 -4.711 0.664 1 95.38 100 ASN A C 1
ATOM 811 O O . ASN A 1 100 ? 5.191 -4.781 1.85 1 95.38 100 ASN A O 1
ATOM 815 N N . LYS A 1 101 ? 5.73 -4.938 -0.285 1 95.12 101 LYS A N 1
ATOM 816 C CA . LYS A 1 101 ? 7.086 -5.402 -0.012 1 95.12 101 LYS A CA 1
ATOM 817 C C . LYS A 1 101 ? 8.008 -4.23 0.321 1 95.12 101 LYS A C 1
ATOM 819 O O . LYS A 1 101 ? 8.82 -4.32 1.246 1 95.12 101 LYS A O 1
ATOM 824 N N . ALA A 1 102 ? 7.852 -3.176 -0.456 1 93.56 102 ALA A N 1
ATOM 825 C CA . ALA A 1 102 ? 8.844 -2.107 -0.328 1 93.56 102 ALA A CA 1
ATOM 826 C C . ALA A 1 102 ? 8.234 -0.754 -0.683 1 93.56 102 ALA A C 1
ATOM 828 O O . ALA A 1 102 ? 8.672 -0.099 -1.631 1 93.56 102 ALA A O 1
ATOM 829 N N . PRO A 1 103 ? 7.305 -0.278 0.142 1 92.81 103 PRO A N 1
ATOM 830 C CA . PRO A 1 103 ? 6.656 0.995 -0.185 1 92.81 103 PRO A CA 1
ATOM 831 C C . PRO A 1 103 ? 7.637 2.166 -0.207 1 92.81 103 PRO A C 1
ATOM 833 O O . PRO A 1 103 ? 7.352 3.199 -0.821 1 92.81 103 PRO A O 1
ATOM 836 N N . ASP A 1 104 ? 8.766 2.01 0.382 1 91 104 ASP A N 1
ATOM 837 C CA . ASP A 1 104 ? 9.711 3.111 0.491 1 91 104 ASP A CA 1
ATOM 838 C C . ASP A 1 104 ? 10.742 3.062 -0.637 1 91 104 ASP A C 1
ATOM 840 O O . ASP A 1 104 ? 11.562 3.973 -0.776 1 91 104 ASP A O 1
ATOM 844 N N . HIS A 1 105 ? 10.703 1.964 -1.423 1 94.31 105 HIS A N 1
ATOM 845 C CA . HIS A 1 105 ? 11.531 1.954 -2.623 1 94.31 105 HIS A CA 1
ATOM 846 C C . HIS A 1 105 ? 11.055 3 -3.629 1 94.31 105 HIS A C 1
ATOM 848 O O . HIS A 1 105 ? 9.852 3.141 -3.863 1 94.31 105 HIS A O 1
ATOM 854 N N . PRO A 1 106 ? 12.039 3.719 -4.242 1 95.62 106 PRO A N 1
ATOM 855 C CA . PRO A 1 106 ? 11.656 4.832 -5.109 1 95.62 106 PRO A CA 1
ATOM 856 C C . PRO A 1 106 ? 10.688 4.41 -6.211 1 95.62 106 PRO A C 1
ATOM 858 O O . PRO A 1 106 ? 9.672 5.078 -6.438 1 95.62 106 PRO A O 1
ATOM 861 N N . TYR A 1 107 ? 10.922 3.297 -6.82 1 95.94 107 TYR A N 1
ATOM 862 C CA . TYR A 1 107 ? 10.047 2.814 -7.887 1 95.94 107 TYR A CA 1
ATOM 863 C C . TYR A 1 107 ? 8.664 2.48 -7.348 1 95.94 107 TYR A C 1
ATOM 865 O O . TYR A 1 107 ? 7.652 2.822 -7.965 1 95.94 107 TYR A O 1
ATOM 873 N N . VAL A 1 108 ? 8.594 1.872 -6.27 1 97.06 108 VAL A N 1
ATOM 874 C CA . VAL A 1 108 ? 7.332 1.436 -5.68 1 97.06 108 VAL A CA 1
ATOM 875 C C . VAL A 1 108 ? 6.562 2.645 -5.152 1 97.06 108 VAL A C 1
ATOM 877 O O . VAL A 1 108 ? 5.34 2.717 -5.289 1 97.06 108 VAL A O 1
ATOM 880 N N . SER A 1 109 ? 7.34 3.561 -4.566 1 97.56 109 SER A N 1
ATOM 881 C CA . SER A 1 109 ? 6.742 4.809 -4.102 1 97.56 109 SER A CA 1
ATOM 882 C C . SER A 1 109 ? 6.02 5.535 -5.234 1 97.56 109 SER A C 1
ATOM 884 O O . SER A 1 109 ? 4.887 5.988 -5.062 1 97.56 109 SER A O 1
ATOM 886 N N . GLN A 1 110 ? 6.688 5.629 -6.348 1 98.06 110 GLN A N 1
ATOM 887 C CA . GLN A 1 110 ? 6.113 6.328 -7.492 1 98.06 110 GLN A CA 1
ATOM 888 C C . GLN A 1 110 ? 4.863 5.617 -8 1 98.06 110 GLN A C 1
ATOM 890 O O . GLN A 1 110 ? 3.873 6.266 -8.352 1 98.06 110 GLN A O 1
ATOM 895 N N . LEU A 1 111 ? 4.945 4.332 -8 1 97.62 111 LEU A N 1
ATOM 896 C CA . LEU A 1 111 ? 3.795 3.541 -8.43 1 97.62 111 LEU A CA 1
ATOM 897 C C . LEU A 1 111 ? 2.613 3.748 -7.484 1 97.62 111 LEU A C 1
ATOM 899 O O . LEU A 1 111 ? 1.484 3.961 -7.934 1 97.62 111 LEU A O 1
ATOM 903 N N . GLN A 1 112 ? 2.877 3.691 -6.191 1 98.31 112 GLN A N 1
ATOM 904 C CA . GLN A 1 112 ? 1.812 3.875 -5.207 1 98.31 112 GLN A CA 1
ATOM 905 C C . GLN A 1 112 ? 1.204 5.27 -5.312 1 98.31 112 GLN A C 1
ATOM 907 O O . GLN A 1 112 ? -0.019 5.422 -5.281 1 98.31 112 GLN A O 1
ATOM 912 N N . ALA A 1 113 ? 2.035 6.277 -5.445 1 98.5 113 ALA A N 1
ATOM 913 C CA . ALA A 1 113 ? 1.554 7.648 -5.57 1 98.5 113 ALA A CA 1
ATOM 914 C C . ALA A 1 113 ? 0.662 7.809 -6.797 1 98.5 113 ALA A C 1
ATOM 916 O O . ALA A 1 113 ? -0.404 8.422 -6.723 1 98.5 113 ALA A O 1
ATOM 917 N N . GLN A 1 114 ? 1.089 7.238 -7.914 1 97.94 114 GLN A N 1
ATOM 918 C CA . GLN A 1 114 ? 0.315 7.316 -9.148 1 97.94 114 GLN A CA 1
ATOM 919 C C . GLN A 1 114 ? -1.044 6.641 -8.992 1 97.94 114 GLN A C 1
ATOM 921 O O . GLN A 1 114 ? -2.068 7.195 -9.398 1 97.94 114 GLN A O 1
ATOM 926 N N . MET A 1 115 ? -1.083 5.516 -8.414 1 97.75 115 MET A N 1
ATOM 927 C CA . MET A 1 115 ? -2.311 4.75 -8.211 1 97.75 115 MET A CA 1
ATOM 928 C C . MET A 1 115 ? -3.295 5.516 -7.336 1 97.75 115 MET A C 1
ATOM 930 O O . MET A 1 115 ? -4.48 5.613 -7.66 1 97.75 115 MET A O 1
ATOM 934 N N . ILE A 1 116 ? -2.775 6.082 -6.258 1 98.31 116 ILE A N 1
ATOM 935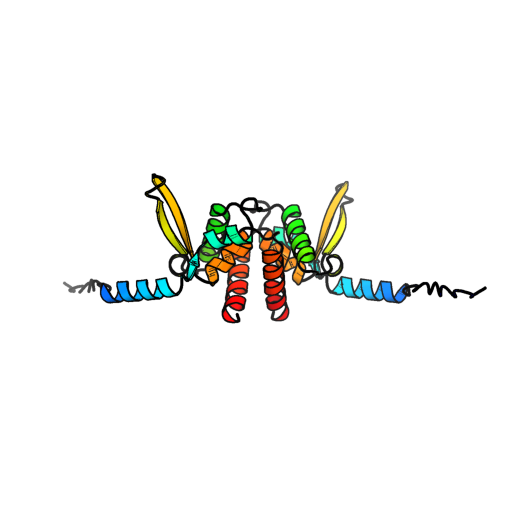 C CA . ILE A 1 116 ? -3.627 6.805 -5.316 1 98.31 116 ILE A CA 1
ATOM 936 C C . ILE A 1 116 ? -4.137 8.094 -5.965 1 98.31 116 ILE A C 1
ATOM 938 O O . ILE A 1 116 ? -5.312 8.438 -5.836 1 98.31 116 ILE A O 1
ATOM 942 N N . LYS A 1 117 ? -3.285 8.773 -6.676 1 97.31 117 LYS A N 1
ATOM 943 C CA . LYS A 1 117 ? -3.719 9.984 -7.363 1 97.31 117 LYS A CA 1
ATOM 944 C C . LYS A 1 117 ? -4.855 9.688 -8.336 1 97.31 117 LYS A C 1
ATOM 946 O O . LYS A 1 117 ? -5.871 10.391 -8.344 1 97.31 117 LYS A O 1
ATOM 951 N N . GLU A 1 118 ? -4.723 8.648 -9.141 1 96.38 118 GLU A N 1
ATOM 952 C CA . GLU A 1 118 ? -5.746 8.281 -10.117 1 96.38 118 GLU A CA 1
ATOM 953 C C . GLU A 1 118 ? -7.047 7.891 -9.422 1 96.38 118 GLU A C 1
ATOM 955 O O . GLU A 1 118 ? -8.133 8.219 -9.906 1 96.38 118 GLU A O 1
ATOM 960 N N . PHE A 1 119 ? -6.898 7.27 -8.359 1 96.38 119 PHE A N 1
ATOM 961 C CA . PHE A 1 119 ? -8.07 6.789 -7.637 1 96.38 119 PHE A CA 1
ATOM 962 C C . PHE A 1 119 ? -8.812 7.949 -6.984 1 96.38 119 PHE A C 1
ATOM 964 O O . PHE A 1 119 ? -10.039 8.055 -7.109 1 96.38 119 PHE A O 1
ATOM 971 N N . VAL A 1 120 ? -8.102 8.852 -6.309 1 95.5 120 VAL A N 1
ATOM 972 C CA . VAL A 1 120 ? -8.711 9.938 -5.555 1 95.5 120 VAL A CA 1
ATOM 973 C C . VAL A 1 120 ? -9.312 10.961 -6.516 1 95.5 120 VAL A C 1
ATOM 975 O O . VAL A 1 120 ? -10.344 11.57 -6.219 1 95.5 120 VAL A O 1
ATOM 978 N N . ASP A 1 121 ? -8.719 11.117 -7.633 1 92.5 121 ASP A N 1
ATOM 979 C CA . ASP A 1 121 ? -9.242 12.039 -8.625 1 92.5 121 ASP A CA 1
ATOM 980 C C . ASP A 1 121 ? -10.586 11.562 -9.172 1 92.5 121 ASP A C 1
ATOM 982 O O . ASP A 1 121 ? -11.43 12.375 -9.562 1 92.5 121 ASP A O 1
ATOM 986 N N . ARG A 1 122 ? -10.805 10.312 -9.109 1 91.62 122 ARG A N 1
ATOM 987 C CA . ARG A 1 122 ? -12.031 9.75 -9.672 1 91.62 122 ARG A CA 1
ATOM 988 C C . ARG A 1 122 ? -13.086 9.555 -8.594 1 91.62 122 ARG A C 1
ATOM 990 O O . ARG A 1 122 ? -14.258 9.305 -8.906 1 91.62 122 ARG A O 1
ATOM 997 N N . HIS A 1 123 ? -12.703 9.648 -7.379 1 86.69 123 HIS A N 1
ATOM 998 C CA . HIS A 1 123 ? -13.617 9.398 -6.27 1 86.69 123 HIS A CA 1
ATOM 999 C C . HIS A 1 123 ? -13.609 10.555 -5.277 1 86.69 123 HIS A C 1
ATOM 1001 O O . HIS A 1 123 ? -14.586 10.758 -4.547 1 86.69 123 HIS A O 1
ATOM 1007 N N . MET B 1 1 ? 34.031 49.656 -15.055 1 29.78 1 MET B N 1
ATOM 1008 C CA . MET B 1 1 ? 33.312 49.875 -13.781 1 29.78 1 MET B CA 1
ATOM 1009 C C . MET B 1 1 ? 31.859 49.469 -13.898 1 29.78 1 MET B C 1
ATOM 1011 O O . MET B 1 1 ? 30.984 50.344 -13.992 1 29.78 1 MET B O 1
ATOM 1015 N N . ILE B 1 2 ? 31.516 48.312 -14.57 1 36.44 2 ILE B N 1
ATOM 1016 C CA . ILE B 1 2 ? 30.234 47.812 -15.031 1 36.44 2 ILE B CA 1
ATOM 1017 C C . ILE B 1 2 ? 29.328 47.531 -13.828 1 36.44 2 ILE B C 1
ATOM 1019 O O . ILE B 1 2 ? 29.703 46.781 -12.922 1 36.44 2 ILE B O 1
ATOM 1023 N N . TYR B 1 3 ? 28.422 48.531 -13.43 1 29.16 3 TYR B N 1
ATOM 1024 C CA . TYR B 1 3 ? 27.422 48.562 -12.367 1 29.16 3 TYR B CA 1
ATOM 1025 C C . TYR B 1 3 ? 26.5 47.375 -12.438 1 29.16 3 TYR B C 1
ATOM 1027 O O . TYR B 1 3 ? 25.844 47.125 -13.453 1 29.16 3 TYR B O 1
ATOM 1035 N N . GLU B 1 4 ? 26.984 46.156 -12.039 1 29.52 4 GLU B N 1
ATOM 1036 C CA . GLU B 1 4 ? 26.188 44.938 -11.875 1 29.52 4 GLU B CA 1
ATOM 1037 C C . GLU B 1 4 ? 24.953 45.188 -11.016 1 29.52 4 GLU B C 1
ATOM 1039 O O . GLU B 1 4 ? 25.078 45.5 -9.82 1 29.52 4 GLU B O 1
ATOM 1044 N N . ILE B 1 5 ? 23.875 45.781 -11.594 1 31.88 5 ILE B N 1
ATOM 1045 C CA . ILE B 1 5 ? 22.578 46 -10.969 1 31.88 5 ILE B CA 1
ATOM 1046 C C . ILE B 1 5 ? 22.016 44.688 -10.445 1 31.88 5 ILE B 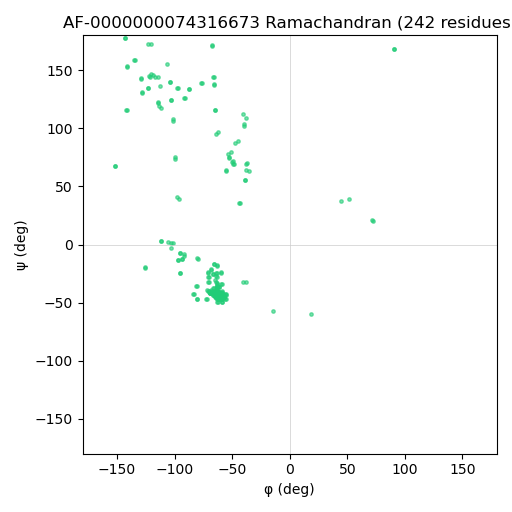C 1
ATOM 1048 O O . ILE B 1 5 ? 21.672 43.781 -11.234 1 31.88 5 ILE B O 1
ATOM 1052 N N . ILE B 1 6 ? 22.656 44.062 -9.477 1 33.5 6 ILE B N 1
ATOM 1053 C CA . ILE B 1 6 ? 22.078 42.938 -8.734 1 33.5 6 ILE B CA 1
ATOM 1054 C C . ILE B 1 6 ? 20.672 43.281 -8.273 1 33.5 6 ILE B C 1
ATOM 1056 O O . ILE B 1 6 ? 20.484 44.219 -7.469 1 33.5 6 ILE B O 1
ATOM 1060 N N . ASN B 1 7 ? 19.75 43.375 -9.242 1 31.34 7 ASN B N 1
ATOM 1061 C CA . ASN B 1 7 ? 18.344 43.531 -8.844 1 31.34 7 ASN B CA 1
ATOM 1062 C C . ASN B 1 7 ? 17.953 42.5 -7.789 1 31.34 7 ASN B C 1
ATOM 1064 O O . ASN B 1 7 ? 17.906 41.312 -8.07 1 31.34 7 ASN B O 1
ATOM 1068 N N . TYR B 1 8 ? 18.406 42.594 -6.559 1 32.12 8 TYR B N 1
ATOM 1069 C CA . TYR B 1 8 ? 17.906 41.938 -5.355 1 32.12 8 TYR B CA 1
ATOM 1070 C C . TYR B 1 8 ? 16.375 42 -5.293 1 32.12 8 TYR B C 1
ATOM 1072 O O . TYR B 1 8 ? 15.812 42.969 -4.812 1 32.12 8 TYR B O 1
ATOM 1080 N N . GLY B 1 9 ? 15.625 41.906 -6.383 1 36.44 9 GLY B N 1
ATOM 1081 C CA . GLY B 1 9 ? 14.18 41.969 -6.176 1 36.44 9 GLY B CA 1
ATOM 1082 C C . GLY B 1 9 ? 13.711 41.062 -5.051 1 36.44 9 GLY B C 1
ATOM 1083 O O . GLY B 1 9 ? 13.977 39.844 -5.062 1 36.44 9 GLY B O 1
ATOM 1084 N N . THR B 1 10 ? 13.672 41.406 -3.803 1 38.12 10 THR B N 1
ATOM 1085 C CA . THR B 1 10 ? 12.969 40.875 -2.639 1 38.12 10 THR B CA 1
ATOM 1086 C C . THR B 1 10 ? 11.594 40.344 -3.025 1 38.12 10 THR B C 1
ATOM 1088 O O . THR B 1 10 ? 10.719 41.125 -3.42 1 38.12 10 THR B O 1
ATOM 1091 N N . VAL B 1 11 ? 11.461 39.438 -3.773 1 42.56 11 VAL B N 1
ATOM 1092 C CA . VAL B 1 11 ? 10.133 38.844 -3.932 1 42.56 11 VAL B CA 1
ATOM 1093 C C . VAL B 1 11 ? 9.43 38.781 -2.576 1 42.56 11 VAL B C 1
ATOM 1095 O O . VAL B 1 11 ? 9.781 37.938 -1.726 1 42.56 11 VAL B O 1
ATOM 1098 N N . ARG B 1 12 ? 9.258 39.875 -1.808 1 41.66 12 ARG B N 1
ATOM 1099 C CA . ARG B 1 12 ? 8.32 40 -0.697 1 41.66 12 ARG B CA 1
ATOM 1100 C C . ARG B 1 12 ? 7.004 39.281 -0.996 1 41.66 12 ARG B C 1
ATOM 1102 O O . ARG B 1 12 ? 6.215 39.75 -1.824 1 41.66 12 ARG B O 1
ATOM 1109 N N . THR B 1 13 ? 7.012 37.969 -1.04 1 48.28 13 THR B N 1
ATOM 1110 C CA . THR B 1 13 ? 5.676 37.375 -1.116 1 48.28 13 THR B CA 1
ATOM 1111 C C . THR B 1 13 ? 4.703 38.125 -0.216 1 48.28 13 THR B C 1
ATOM 1113 O O . THR B 1 13 ? 5.039 38.5 0.916 1 48.28 13 THR B O 1
ATOM 1116 N N . ASN B 1 14 ? 3.805 38.969 -0.698 1 51.94 14 ASN B N 1
ATOM 1117 C CA . ASN B 1 14 ? 2.732 39.688 -0.024 1 51.94 14 ASN B CA 1
ATOM 1118 C C . ASN B 1 14 ? 2.07 38.844 1.054 1 51.94 14 ASN B C 1
ATOM 1120 O O . ASN B 1 14 ? 1.663 37.688 0.792 1 51.94 14 ASN B O 1
ATOM 1124 N N . PRO B 1 15 ? 2.287 39.156 2.352 1 65.06 15 PRO B N 1
ATOM 1125 C CA . PRO B 1 15 ? 1.668 38.438 3.457 1 65.06 15 PRO B CA 1
ATOM 1126 C C . PRO B 1 15 ? 0.229 38.031 3.158 1 65.06 15 PRO B C 1
ATOM 1128 O O . PRO B 1 15 ? -0.234 37 3.643 1 65.06 15 PRO B O 1
ATOM 1131 N N . THR B 1 16 ? -0.444 38.844 2.387 1 64.25 16 THR B N 1
ATOM 1132 C CA . THR B 1 16 ? -1.813 38.5 2.029 1 64.25 16 THR B CA 1
ATOM 1133 C C . THR B 1 16 ? -1.839 37.25 1.146 1 64.25 16 THR B C 1
ATOM 1135 O O . THR B 1 16 ? -2.684 36.375 1.329 1 64.25 16 THR B O 1
ATOM 1138 N N . PHE B 1 17 ? -0.995 37.188 0.237 1 63.22 17 PHE B N 1
ATOM 1139 C CA . PHE B 1 17 ? -0.971 36.031 -0.651 1 63.22 17 PHE B CA 1
ATOM 1140 C C . PHE B 1 17 ? -0.564 34.75 0.107 1 63.22 17 PHE B C 1
ATOM 1142 O O . PHE B 1 17 ? -1.131 33.688 -0.11 1 63.22 17 PHE B O 1
ATOM 1149 N N . SER B 1 18 ? 0.37 34.969 1.02 1 63.16 18 SER B N 1
ATOM 1150 C CA . SER B 1 18 ? 0.783 33.844 1.851 1 63.16 18 SER B CA 1
ATOM 1151 C C . SER B 1 18 ? -0.364 33.344 2.73 1 63.16 18 SER B C 1
ATOM 1153 O O . SER B 1 18 ? -0.57 32.156 2.879 1 63.16 18 SER B O 1
ATOM 1155 N N . ARG B 1 19 ? -1.079 34.375 3.301 1 66.38 19 ARG B N 1
ATOM 1156 C CA . ARG B 1 19 ? -2.242 34 4.105 1 66.38 19 ARG B CA 1
ATOM 1157 C C . ARG B 1 19 ? -3.305 33.312 3.254 1 66.38 19 ARG B C 1
ATOM 1159 O O . ARG B 1 19 ? -3.959 32.375 3.711 1 66.38 19 ARG B O 1
ATOM 1166 N N . PHE B 1 20 ? -3.512 33.844 2.037 1 64.69 20 PHE B N 1
ATOM 1167 C CA . PHE B 1 20 ? -4.477 33.25 1.119 1 64.69 20 PHE B CA 1
ATOM 1168 C C . PHE B 1 20 ? -4.059 31.828 0.729 1 64.69 20 PHE B C 1
ATOM 1170 O O . PHE B 1 20 ? -4.875 30.906 0.753 1 64.69 20 PHE B O 1
ATOM 1177 N N . GLU B 1 21 ? -2.869 31.609 0.432 1 62.5 21 GLU B N 1
ATOM 1178 C CA . GLU B 1 21 ? -2.338 30.297 0.099 1 62.5 21 GLU B CA 1
ATOM 1179 C C . GLU B 1 21 ? -2.465 29.344 1.279 1 62.5 21 GLU B C 1
ATOM 1181 O O . GLU B 1 21 ? -2.795 28.156 1.099 1 62.5 21 GLU B O 1
ATOM 1186 N N . GLU B 1 22 ? -2.076 29.828 2.402 1 67.56 22 GLU B N 1
ATOM 1187 C CA . GLU B 1 22 ? -2.227 29.047 3.617 1 67.56 22 GLU B CA 1
ATOM 1188 C C . GLU B 1 22 ? -3.682 28.641 3.836 1 67.56 22 GLU B C 1
ATOM 1190 O O . GLU B 1 22 ? -3.967 27.5 4.199 1 67.56 22 GLU B O 1
ATOM 1195 N N . ALA B 1 23 ? -4.527 29.578 3.596 1 67.75 23 ALA B N 1
ATOM 1196 C CA . ALA B 1 23 ? -5.953 29.297 3.742 1 67.75 23 ALA B CA 1
ATOM 1197 C C . ALA B 1 23 ? -6.402 28.234 2.74 1 67.75 23 ALA B C 1
ATOM 1199 O O . ALA B 1 23 ? -7.195 27.359 3.076 1 67.75 23 ALA B O 1
ATOM 1200 N N . LEU B 1 24 ? -5.945 28.328 1.572 1 64.44 24 LEU B N 1
ATOM 1201 C CA . LEU B 1 24 ? -6.285 27.359 0.539 1 64.44 24 LEU B CA 1
ATOM 1202 C C . LEU B 1 24 ? -5.723 25.984 0.88 1 64.44 24 LEU B C 1
ATOM 1204 O O . LEU B 1 24 ? -6.395 24.969 0.684 1 64.44 24 LEU B O 1
ATOM 1208 N N . ARG B 1 25 ? -4.543 26.047 1.328 1 67.75 25 ARG B N 1
ATOM 1209 C CA . ARG B 1 25 ? -3.904 24.812 1.741 1 67.75 25 ARG B CA 1
ATOM 1210 C C . ARG B 1 25 ? -4.695 24.125 2.854 1 67.75 25 ARG B C 1
ATOM 1212 O O . ARG B 1 25 ? -4.871 22.906 2.844 1 67.75 25 ARG B O 1
ATOM 1219 N N . ASP B 1 26 ? -5.066 25.031 3.654 1 72.81 26 ASP B N 1
ATOM 1220 C CA . ASP B 1 26 ? -5.828 24.5 4.777 1 72.81 26 ASP B CA 1
ATOM 1221 C C . ASP B 1 26 ? -7.129 23.844 4.297 1 72.81 26 ASP B C 1
ATOM 1223 O O . ASP B 1 26 ? -7.578 22.844 4.867 1 72.81 26 ASP B O 1
ATOM 1227 N N . LYS B 1 27 ? -7.547 24.391 3.182 1 76.31 27 LYS B N 1
ATOM 1228 C CA . LYS B 1 27 ? -8.805 23.859 2.662 1 76.31 27 LYS B CA 1
ATOM 1229 C C . LYS B 1 27 ? -8.633 22.453 2.117 1 76.31 27 LYS B C 1
ATOM 1231 O O . LYS B 1 27 ? -9.531 21.609 2.23 1 76.31 27 LYS B O 1
ATOM 1236 N N . ASN B 1 28 ? -7.414 22.156 1.751 1 91 28 ASN B N 1
ATOM 1237 C CA . ASN B 1 28 ? -7.18 20.844 1.155 1 91 28 ASN B CA 1
ATOM 1238 C C . ASN B 1 28 ? -6.789 19.812 2.209 1 91 28 ASN B C 1
ATOM 1240 O O . ASN B 1 28 ? -6.773 18.609 1.932 1 91 28 ASN B O 1
ATOM 1244 N N . LEU B 1 29 ? -6.531 20.25 3.414 1 96.5 29 LEU B N 1
ATOM 1245 C CA . LEU B 1 29 ? -6.129 19.391 4.523 1 96.5 29 LEU B CA 1
ATOM 1246 C C . LEU B 1 29 ? -7.316 19.078 5.43 1 96.5 29 LEU B C 1
ATOM 1248 O O . LEU B 1 29 ? -7.34 19.5 6.59 1 96.5 29 LEU B O 1
ATOM 1252 N N . SER B 1 30 ? -8.227 18.203 4.949 1 95.31 30 SER B N 1
ATOM 1253 C CA . SER B 1 30 ? -9.547 18.062 5.543 1 95.31 30 SER B CA 1
ATOM 1254 C C . SER B 1 30 ? -9.633 16.828 6.441 1 95.31 30 SER B C 1
ATOM 1256 O O . SER B 1 30 ? -10.664 16.578 7.059 1 95.31 30 SER B O 1
ATOM 1258 N N . TYR B 1 31 ? -8.562 16.062 6.609 1 96.62 31 TYR B N 1
ATOM 1259 C CA . TYR B 1 31 ? -8.617 14.82 7.371 1 96.62 31 TYR B CA 1
ATOM 1260 C C . TYR B 1 31 ? -7.625 14.844 8.531 1 96.62 31 TYR B C 1
ATOM 1262 O O . TYR B 1 31 ? -6.523 15.391 8.406 1 96.62 31 TYR B O 1
ATOM 1270 N N . ASN B 1 32 ? -8.031 14.227 9.617 1 96.69 32 ASN B N 1
ATOM 1271 C CA . ASN B 1 32 ? -7.121 14.016 10.734 1 96.69 32 ASN B CA 1
ATOM 1272 C C . ASN B 1 32 ? -6.523 12.609 10.703 1 96.69 32 ASN B C 1
ATOM 1274 O O . ASN B 1 32 ? -7.246 11.625 10.523 1 96.69 32 ASN B O 1
ATOM 1278 N N . ALA B 1 33 ? -5.234 12.492 10.914 1 96.94 33 ALA B N 1
ATOM 1279 C CA . ALA B 1 33 ? -4.586 11.188 10.938 1 96.94 33 ALA B CA 1
ATOM 1280 C C . ALA B 1 33 ? -5.191 10.289 12.016 1 96.94 33 ALA B C 1
ATOM 1282 O O . ALA B 1 33 ? -5.332 9.078 11.82 1 96.94 33 ALA B O 1
ATOM 1283 N N . SER B 1 34 ? -5.586 10.836 13.078 1 94.44 34 SER B N 1
ATOM 1284 C CA . SER B 1 34 ? -6.109 10.086 14.211 1 94.44 34 SER B CA 1
ATOM 1285 C C . SER B 1 34 ? -7.395 9.344 13.844 1 94.44 34 SER B C 1
ATOM 1287 O O . SER B 1 34 ? -7.766 8.3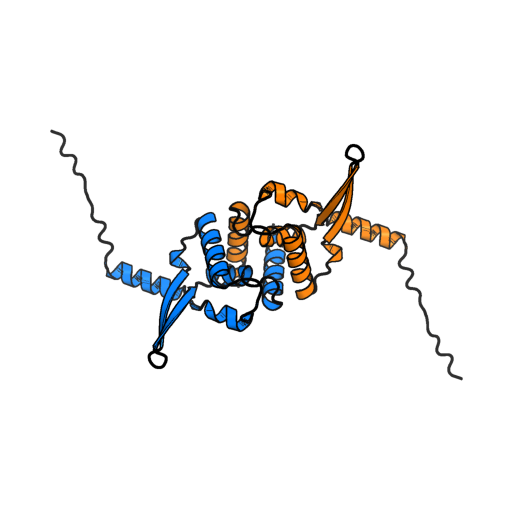67 14.492 1 94.44 34 SER B O 1
ATOM 1289 N N . ASN B 1 35 ? -8.117 9.859 12.812 1 94.94 35 ASN B N 1
ATOM 1290 C CA . ASN B 1 35 ? -9.312 9.172 12.328 1 94.94 35 ASN B CA 1
ATOM 1291 C C . ASN B 1 35 ? -8.992 7.762 11.844 1 94.94 35 ASN B C 1
ATOM 1293 O O . ASN B 1 35 ? -9.844 6.875 11.891 1 94.94 35 ASN B O 1
ATOM 1297 N N . ILE B 1 36 ? -7.793 7.48 11.461 1 95.88 36 ILE B N 1
ATOM 1298 C CA . ILE B 1 36 ? -7.371 6.188 10.945 1 95.88 36 ILE B CA 1
ATOM 1299 C C . ILE B 1 36 ? -7.367 5.152 12.062 1 95.88 36 ILE B C 1
ATOM 1301 O O . ILE B 1 36 ? -7.777 4.008 11.867 1 95.88 36 ILE B O 1
ATOM 1305 N N . ILE B 1 37 ? -6.902 5.609 13.195 1 92.56 37 ILE B N 1
ATOM 1306 C CA . ILE B 1 37 ? -6.879 4.719 14.352 1 92.56 37 ILE B CA 1
ATOM 1307 C C . ILE B 1 37 ? -8.305 4.316 14.719 1 92.56 37 ILE B C 1
ATOM 1309 O O . ILE B 1 37 ? -8.547 3.18 15.141 1 92.56 37 ILE B O 1
ATOM 1313 N N . GLU B 1 38 ? -9.211 5.242 14.547 1 91 38 GLU B N 1
ATOM 1314 C CA . GLU B 1 38 ? -10.609 4.945 14.836 1 91 38 GLU B CA 1
ATOM 1315 C C . GLU B 1 38 ? -11.148 3.865 13.898 1 91 38 GLU B C 1
ATOM 1317 O O . GLU B 1 38 ? -11.984 3.053 14.305 1 91 38 GLU B O 1
ATOM 1322 N N . ILE B 1 39 ? -10.664 3.818 12.695 1 89.88 39 ILE B N 1
ATOM 1323 C CA . ILE B 1 39 ? -11.109 2.865 11.688 1 89.88 39 ILE B CA 1
ATOM 1324 C C . ILE B 1 39 ? -10.43 1.517 11.914 1 89.88 39 ILE B C 1
ATOM 1326 O O . ILE B 1 39 ? -11.086 0.474 11.914 1 89.88 39 ILE B O 1
ATOM 1330 N N . THR B 1 40 ? -9.141 1.507 12.125 1 90.88 40 THR B N 1
ATOM 1331 C CA . 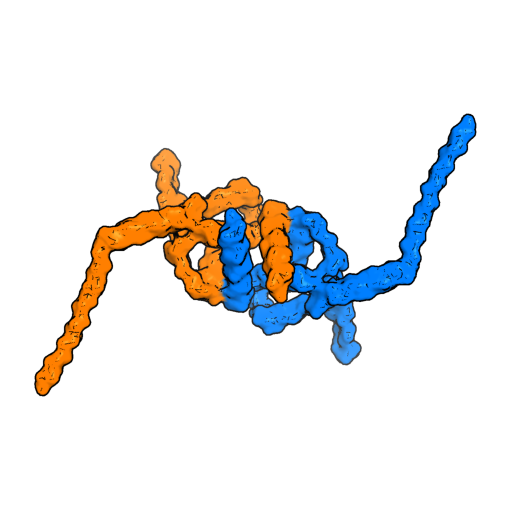THR B 1 40 ? -8.336 0.286 12.086 1 90.88 40 THR B CA 1
ATOM 1332 C C . THR B 1 40 ? -8.172 -0.289 13.492 1 90.88 40 THR B C 1
ATOM 1334 O O . THR B 1 40 ? -7.863 -1.473 13.648 1 90.88 40 THR B O 1
ATOM 1337 N N . GLY B 1 41 ? -8.297 0.607 14.445 1 85.75 41 GLY B N 1
ATOM 1338 C CA . GLY B 1 41 ? -7.949 0.23 15.805 1 85.75 41 GLY B CA 1
ATOM 1339 C C . GLY B 1 41 ? -6.496 0.504 16.141 1 85.75 41 GLY B C 1
ATOM 1340 O O . GLY B 1 41 ? -5.707 0.871 15.273 1 85.75 41 GLY B O 1
ATOM 1341 N N . LYS B 1 42 ? -6.172 0.413 17.406 1 73.81 42 LYS B N 1
ATOM 1342 C CA . LYS B 1 42 ? -4.863 0.801 17.922 1 73.81 42 LYS B CA 1
ATOM 1343 C C . LYS B 1 42 ? -3.838 -0.311 17.703 1 73.81 42 LYS B C 1
ATOM 1345 O O . LYS B 1 42 ? -2.645 -0.043 17.547 1 73.81 42 LYS B O 1
ATOM 1350 N N . ASP B 1 43 ? -4.203 -1.453 17.797 1 72.69 43 ASP B N 1
ATOM 1351 C CA . ASP B 1 43 ? -3.293 -2.592 17.828 1 72.69 43 ASP B CA 1
ATOM 1352 C C . ASP B 1 43 ? -3.131 -3.215 16.453 1 72.69 43 ASP B C 1
ATOM 1354 O O . ASP B 1 43 ? -2.846 -4.41 16.328 1 72.69 43 ASP B O 1
ATOM 1358 N N . VAL B 1 44 ? -3.072 -2.303 15.508 1 67.12 44 VAL B N 1
ATOM 1359 C CA . VAL B 1 44 ? -2.988 -2.924 14.188 1 67.12 44 VAL B CA 1
ATOM 1360 C C . VAL B 1 44 ? -1.573 -2.777 13.633 1 67.12 44 VAL B C 1
ATOM 1362 O O . VAL B 1 44 ? -0.789 -1.964 14.133 1 67.12 44 VAL B O 1
ATOM 1365 N N . SER B 1 45 ? -1.067 -3.555 12.773 1 72.25 45 SER B N 1
ATOM 1366 C CA . SER B 1 45 ? 0.154 -3.951 12.078 1 72.25 45 SER B CA 1
ATOM 1367 C C . SER B 1 45 ? 1.252 -2.908 12.25 1 72.25 45 SER B C 1
ATOM 1369 O O . SER B 1 45 ? 2.369 -3.236 12.656 1 72.25 45 SER B O 1
ATOM 1371 N N . GLU B 1 46 ? 0.981 -1.606 11.844 1 83.38 46 GLU B N 1
ATOM 1372 C CA . GLU B 1 46 ? 2.045 -0.607 11.836 1 83.38 46 GLU B CA 1
ATOM 1373 C C . GLU B 1 46 ? 1.726 0.544 12.789 1 83.38 46 GLU B C 1
ATOM 1375 O O . GLU B 1 46 ? 0.56 0.898 12.969 1 83.38 46 GLU B O 1
ATOM 1380 N N . ASP B 1 47 ? 2.77 1.027 13.352 1 91.62 47 ASP B N 1
ATOM 1381 C CA . ASP B 1 47 ? 2.668 2.242 14.148 1 91.62 47 ASP B CA 1
ATOM 1382 C C . ASP B 1 47 ? 2.305 3.445 13.281 1 91.62 47 ASP B C 1
ATOM 1384 O O . ASP B 1 47 ? 2.768 3.561 12.148 1 91.62 47 ASP B O 1
ATOM 1388 N N . MET B 1 48 ? 1.479 4.312 13.922 1 94 48 MET B N 1
ATOM 1389 C CA . MET B 1 48 ? 1.024 5.492 13.188 1 94 48 MET B CA 1
ATOM 1390 C C . MET B 1 48 ? 2.209 6.328 12.719 1 94 48 MET B C 1
ATOM 1392 O O . MET B 1 48 ? 2.225 6.801 11.578 1 94 48 MET B O 1
ATOM 1396 N N . SER B 1 49 ? 3.152 6.555 13.555 1 94 49 SER B N 1
ATOM 1397 C CA . SER B 1 49 ? 4.309 7.367 13.195 1 94 49 SER B CA 1
ATOM 1398 C C . SER B 1 49 ? 5.086 6.746 12.039 1 94 49 SER B C 1
ATOM 1400 O O . SER B 1 49 ? 5.598 7.461 11.18 1 94 49 SER B O 1
ATOM 1402 N N . GLU B 1 50 ? 5.133 5.469 12.055 1 93.62 50 GLU B N 1
ATOM 1403 C CA . GLU B 1 50 ? 5.809 4.766 10.969 1 93.62 50 GLU B CA 1
ATOM 1404 C C . GLU B 1 50 ? 5.023 4.883 9.664 1 93.62 50 GLU B C 1
ATOM 1406 O O . GLU B 1 50 ? 5.609 5.094 8.602 1 93.62 50 GLU B O 1
ATOM 1411 N N . ALA B 1 51 ? 3.727 4.75 9.766 1 95.56 51 ALA B N 1
ATOM 1412 C CA . ALA B 1 51 ? 2.885 4.875 8.578 1 95.56 51 ALA B CA 1
ATOM 1413 C C . ALA B 1 51 ? 3 6.27 7.973 1 95.56 51 ALA B C 1
ATOM 1415 O O . ALA B 1 51 ? 3.09 6.418 6.75 1 95.56 51 ALA B O 1
ATOM 1416 N N . ILE B 1 52 ? 3.02 7.266 8.805 1 97.44 52 ILE B N 1
ATOM 1417 C CA . ILE B 1 52 ? 3.156 8.641 8.344 1 97.44 52 ILE B CA 1
ATOM 1418 C C . ILE B 1 52 ? 4.527 8.844 7.699 1 97.44 52 ILE B C 1
ATOM 1420 O O . ILE B 1 52 ? 4.633 9.453 6.637 1 97.44 52 ILE B O 1
ATOM 1424 N N . SER B 1 53 ? 5.527 8.32 8.344 1 96.56 53 SER B N 1
ATOM 1425 C CA . SER B 1 53 ? 6.879 8.43 7.801 1 96.56 53 SER B CA 1
ATOM 1426 C C . SER B 1 53 ? 6.969 7.789 6.418 1 96.56 53 SER B C 1
ATOM 1428 O O . SER B 1 53 ? 7.574 8.359 5.504 1 96.56 53 SER B O 1
ATOM 1430 N N . LYS B 1 54 ? 6.363 6.668 6.254 1 96 54 LYS B N 1
ATOM 1431 C CA . LYS B 1 54 ? 6.352 5.988 4.961 1 96 54 LYS B CA 1
ATOM 1432 C C . LYS B 1 54 ? 5.617 6.816 3.91 1 96 54 LYS B C 1
ATOM 1434 O O . LYS B 1 54 ? 6.078 6.938 2.773 1 96 54 LYS B O 1
ATOM 1439 N N . ALA B 1 55 ? 4.5 7.34 4.297 1 98.19 55 ALA B N 1
ATOM 1440 C CA . ALA B 1 55 ? 3.711 8.156 3.381 1 98.19 55 ALA B CA 1
ATOM 1441 C C . ALA B 1 55 ? 4.488 9.398 2.939 1 98.19 55 ALA B C 1
ATOM 1443 O O . ALA B 1 55 ? 4.461 9.766 1.764 1 98.19 55 ALA B O 1
ATOM 1444 N N . ILE B 1 56 ? 5.191 9.992 3.883 1 98.38 56 ILE B N 1
ATOM 1445 C CA . ILE B 1 56 ? 6.02 11.148 3.572 1 98.38 56 ILE B CA 1
ATOM 1446 C C . ILE B 1 56 ? 7.141 10.742 2.617 1 98.38 56 ILE B C 1
ATOM 1448 O O . ILE B 1 56 ? 7.43 11.453 1.651 1 98.38 56 ILE B O 1
ATOM 1452 N N . GLN B 1 57 ? 7.727 9.648 2.857 1 97.5 57 GLN B N 1
ATOM 1453 C CA . GLN B 1 57 ? 8.781 9.148 1.977 1 97.5 57 GLN B CA 1
ATOM 1454 C C . GLN B 1 57 ? 8.25 8.906 0.567 1 97.5 57 GLN B C 1
ATOM 1456 O O . GLN B 1 57 ? 8.938 9.172 -0.418 1 97.5 57 GLN B O 1
ATOM 1461 N N . VAL B 1 58 ? 7.043 8.352 0.423 1 97.88 58 VAL B N 1
ATOM 1462 C CA . VAL B 1 58 ? 6.41 8.148 -0.876 1 97.88 58 VAL B CA 1
ATOM 1463 C C . VAL B 1 58 ? 6.305 9.484 -1.612 1 97.88 58 VAL B C 1
ATOM 1465 O O . VAL B 1 58 ? 6.605 9.562 -2.805 1 97.88 58 VAL B O 1
ATOM 1468 N N . CYS B 1 59 ? 5.879 10.5 -0.928 1 98.56 59 CYS B N 1
ATOM 1469 C CA . CYS B 1 59 ? 5.789 11.828 -1.531 1 98.56 59 CYS B CA 1
ATOM 1470 C C . CYS B 1 59 ? 7.156 12.305 -2.002 1 98.56 59 CYS B C 1
ATOM 1472 O O . CYS B 1 59 ? 7.309 12.742 -3.145 1 98.56 59 CYS B O 1
ATOM 1474 N N . MET B 1 60 ? 8.109 12.148 -1.139 1 98.38 60 MET B N 1
ATOM 1475 C CA . MET B 1 60 ? 9.453 12.617 -1.462 1 98.38 60 MET B CA 1
ATOM 1476 C C . MET B 1 60 ? 10.008 11.883 -2.682 1 98.38 60 MET B C 1
ATOM 1478 O O . MET B 1 60 ? 10.531 12.516 -3.604 1 98.38 60 MET B O 1
ATOM 1482 N N . ASN B 1 61 ? 9.844 10.617 -2.738 1 97.75 61 ASN B N 1
ATOM 1483 C CA . ASN B 1 61 ? 10.312 9.789 -3.846 1 97.75 61 ASN B CA 1
ATOM 1484 C C . AS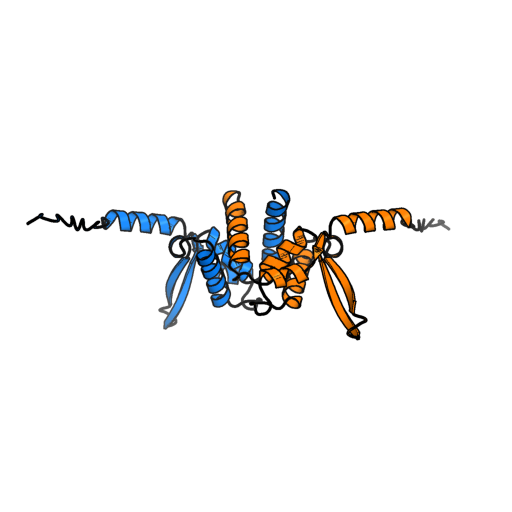N B 1 61 ? 9.57 10.109 -5.141 1 97.75 61 ASN B C 1
ATOM 1486 O O . ASN B 1 61 ? 10.023 9.758 -6.227 1 97.75 61 ASN B O 1
ATOM 1490 N N . SER B 1 62 ? 8.398 10.797 -5.023 1 98.19 62 SER B N 1
ATOM 1491 C CA . SER B 1 62 ? 7.539 11.016 -6.18 1 98.19 62 SER B CA 1
ATOM 1492 C C . SER B 1 62 ? 7.5 12.492 -6.57 1 98.19 62 SER B C 1
ATOM 1494 O O . SER B 1 62 ? 6.723 12.891 -7.441 1 98.19 62 SER B O 1
ATOM 1496 N N . GLY B 1 63 ? 8.25 13.273 -5.879 1 97.94 63 GLY B N 1
ATOM 1497 C CA . GLY B 1 63 ? 8.297 14.695 -6.176 1 97.94 63 GLY B CA 1
ATOM 1498 C C . GLY B 1 63 ? 7.031 15.43 -5.785 1 97.94 63 GLY B C 1
ATOM 1499 O O . GLY B 1 63 ? 6.691 16.453 -6.387 1 97.94 63 GLY B O 1
ATOM 1500 N N . ILE B 1 64 ? 6.293 14.898 -4.922 1 98 64 ILE B N 1
ATOM 1501 C CA . ILE B 1 64 ? 5.066 15.516 -4.434 1 98 64 ILE B CA 1
ATOM 1502 C C . ILE B 1 64 ? 5.367 16.359 -3.203 1 98 64 ILE B C 1
ATOM 1504 O O . ILE B 1 64 ? 5.977 15.891 -2.244 1 98 64 ILE B O 1
ATOM 1508 N N . PRO B 1 65 ? 4.98 17.641 -3.197 1 97.75 65 PRO B N 1
ATOM 1509 C CA . PRO B 1 65 ? 5.293 18.516 -2.062 1 97.75 65 PRO B CA 1
ATOM 1510 C C . PRO B 1 65 ? 4.602 18.078 -0.773 1 97.75 65 PRO B C 1
ATOM 1512 O O . PRO B 1 65 ? 3.379 18.188 -0.655 1 97.75 65 PRO B O 1
ATOM 1515 N N . VAL B 1 66 ? 5.371 17.719 0.161 1 98.06 66 VAL B N 1
ATOM 1516 C CA . VAL B 1 66 ? 4.879 17.156 1.414 1 98.06 66 VAL B CA 1
ATOM 1517 C C . VAL B 1 66 ? 4.047 18.203 2.154 1 98.06 66 VAL B C 1
ATOM 1519 O O . VAL B 1 66 ? 2.984 17.891 2.697 1 98.06 66 VAL B O 1
ATOM 1522 N N . GLU B 1 67 ? 4.41 19.438 2.146 1 96.5 67 GLU B N 1
ATOM 1523 C CA . GLU B 1 67 ? 3.783 20.5 2.926 1 96.5 67 GLU B CA 1
ATOM 1524 C C . GLU B 1 67 ? 2.377 20.797 2.414 1 96.5 67 GLU B C 1
ATOM 1526 O O . GLU B 1 67 ? 1.564 21.391 3.129 1 96.5 67 GLU B O 1
ATOM 1531 N N . GLU B 1 68 ? 2.074 20.453 1.22 1 96.81 68 GLU B N 1
ATOM 1532 C CA . GLU B 1 68 ? 0.743 20.672 0.657 1 96.81 68 GLU B CA 1
ATOM 1533 C C . GLU B 1 68 ? -0.226 19.578 1.121 1 96.81 68 GLU B C 1
ATOM 1535 O O . GLU B 1 68 ? -1.443 19.734 1.005 1 96.81 68 GLU B O 1
ATOM 1540 N N . HIS B 1 69 ? 0.364 18.516 1.721 1 98.06 69 HIS B N 1
ATOM 1541 C CA . HIS B 1 69 ? -0.494 17.359 1.975 1 98.06 69 HIS B CA 1
ATOM 1542 C C . HIS B 1 69 ? -0.444 16.953 3.443 1 98.06 69 HIS B C 1
ATOM 1544 O O . HIS B 1 69 ? -1.304 16.203 3.912 1 98.06 69 HIS B O 1
ATOM 1550 N N . PHE B 1 70 ? 0.555 17.359 4.141 1 98.25 70 PHE B N 1
ATOM 1551 C CA . PHE B 1 70 ? 0.774 17.016 5.539 1 98.25 70 PHE B CA 1
ATOM 1552 C C . PHE B 1 70 ? 1.019 18.266 6.375 1 98.25 70 PHE B C 1
ATOM 1554 O O . PHE B 1 70 ? 1.899 19.062 6.059 1 98.25 70 PHE B O 1
ATOM 1561 N N . ARG B 1 71 ? 0.281 18.328 7.496 1 97.81 71 ARG B N 1
ATOM 1562 C CA . ARG B 1 71 ? 0.554 19.375 8.461 1 97.81 71 ARG B CA 1
ATOM 1563 C C . ARG B 1 71 ? 0.405 18.875 9.891 1 97.81 71 ARG B C 1
ATOM 1565 O O . ARG B 1 71 ? -0.682 18.453 10.297 1 97.81 71 ARG B O 1
ATOM 1572 N N . LYS B 1 72 ? 1.479 18.891 10.57 1 97 72 LYS B N 1
ATOM 1573 C CA . LYS B 1 72 ? 1.459 18.5 11.977 1 97 72 LYS B CA 1
ATOM 1574 C C . LYS B 1 72 ? 0.878 19.625 12.844 1 97 72 LYS B C 1
ATOM 1576 O O . LYS B 1 72 ? 1.158 20.797 12.617 1 97 72 LYS B O 1
ATOM 1581 N N . TYR B 1 73 ? 0.045 19.219 13.828 1 95.5 73 TYR B N 1
ATOM 1582 C CA . TYR B 1 73 ? -0.461 20.203 14.773 1 95.5 73 TYR B CA 1
ATOM 1583 C C . TYR B 1 73 ? -0.521 19.625 16.188 1 95.5 73 TYR B C 1
ATOM 1585 O O . TYR B 1 73 ? -0.605 18.406 16.359 1 95.5 73 TYR B O 1
ATOM 1593 N N . PHE B 1 74 ? -0.414 20.531 17.172 1 94.88 74 PHE B N 1
ATOM 1594 C CA . PHE B 1 74 ? -0.345 20.125 18.562 1 94.88 74 PHE B CA 1
ATOM 1595 C C . PHE B 1 74 ? -1.675 20.375 19.266 1 94.88 74 PHE B C 1
ATOM 1597 O O . PHE B 1 74 ? -2.375 21.344 18.969 1 94.88 74 PHE B O 1
ATOM 1604 N N . ILE B 1 75 ? -2.008 19.375 20.109 1 91.19 75 ILE B N 1
ATOM 1605 C CA . ILE B 1 75 ? -3.234 19.438 20.906 1 91.19 75 ILE B CA 1
ATOM 1606 C C . ILE B 1 75 ? -2.889 19.516 22.391 1 91.19 75 ILE B C 1
ATOM 1608 O O . ILE B 1 75 ? -2.182 18.656 22.922 1 91.19 75 ILE B O 1
ATOM 1612 N N . SER B 1 76 ? -3.346 20.578 23.047 1 90.94 76 SER B N 1
ATOM 1613 C CA . SER B 1 76 ? -3.15 20.719 24.484 1 90.94 76 SER B CA 1
ATOM 1614 C C . SER B 1 76 ? -4.43 20.406 25.25 1 90.94 76 SER B C 1
ATOM 1616 O O . SER B 1 76 ? -5.523 20.797 24.844 1 90.94 76 SER B O 1
ATOM 1618 N N . ASP B 1 77 ? -4.254 19.5 26.109 1 87.62 77 ASP B N 1
ATOM 1619 C CA . ASP B 1 77 ? -5.344 19.234 27.047 1 87.62 77 ASP B CA 1
ATOM 1620 C C . ASP B 1 77 ? -5.078 19.875 28.406 1 87.62 77 ASP B C 1
ATOM 1622 O O . ASP B 1 77 ? -4.281 19.375 29.203 1 87.62 77 ASP B O 1
ATOM 1626 N N . GLU B 1 78 ? -5.801 20.906 28.688 1 86.94 78 GLU B N 1
ATOM 1627 C CA . GLU B 1 78 ? -5.598 21.656 29.922 1 86.94 78 GLU B CA 1
ATOM 1628 C C . GLU B 1 78 ? -6.035 20.844 31.141 1 86.94 78 GLU B C 1
ATOM 1630 O O . GLU B 1 78 ? -5.422 20.938 32.188 1 86.94 78 GLU B O 1
ATOM 1635 N N . ASN B 1 79 ? -7.086 20.234 30.891 1 89.38 79 ASN B N 1
ATOM 1636 C CA . ASN B 1 79 ? -7.598 19.453 32 1 89.38 79 ASN B CA 1
ATOM 1637 C C . ASN B 1 79 ? -6.641 18.328 32.406 1 89.38 79 ASN B C 1
ATOM 1639 O O . ASN B 1 79 ? -6.426 18.078 33.594 1 89.38 79 ASN B O 1
ATOM 1643 N N . LYS B 1 80 ? -5.965 17.781 31.5 1 86 80 LYS B N 1
ATOM 1644 C CA . LYS B 1 80 ? -5.066 16.656 31.734 1 86 80 LYS B CA 1
ATOM 1645 C C . LYS B 1 80 ? -3.609 17.094 31.75 1 86 80 LYS B C 1
ATOM 1647 O O . LYS B 1 80 ? -2.711 16.312 32.062 1 86 80 LYS B O 1
ATOM 1652 N N . HIS B 1 81 ? -3.492 18.219 31.516 1 90.44 81 HIS B N 1
ATOM 1653 C CA . HIS B 1 81 ? -2.139 18.75 31.438 1 90.44 81 HIS B CA 1
ATOM 1654 C C . HIS B 1 81 ? -1.272 17.922 30.5 1 90.44 81 HIS B C 1
ATOM 1656 O O . HIS B 1 81 ? -0.153 17.547 30.844 1 90.44 81 HIS B O 1
ATOM 1662 N N . THR B 1 82 ? -1.832 17.484 29.422 1 88.62 82 THR B N 1
ATOM 1663 C CA . THR B 1 82 ? -1.094 16.688 28.438 1 88.62 82 THR B CA 1
ATOM 1664 C C . THR B 1 82 ? -1.003 17.406 27.109 1 88.62 82 THR B C 1
ATOM 1666 O O . THR B 1 82 ? -1.852 18.25 26.781 1 88.62 82 THR B O 1
ATOM 1669 N N . LEU B 1 83 ? 0.193 17.172 26.484 1 91 83 LEU B N 1
ATOM 1670 C CA . LEU B 1 83 ? 0.417 17.656 25.125 1 91 83 LEU B CA 1
ATOM 1671 C C . LEU B 1 83 ? 0.546 16.484 24.156 1 91 83 LEU B C 1
ATOM 1673 O O . LEU B 1 83 ? 1.319 15.562 24.391 1 91 83 LEU B O 1
ATOM 1677 N N . SER B 1 84 ? -0.357 16.422 23.188 1 92.62 84 SER B N 1
ATOM 1678 C CA . SER B 1 84 ? -0.289 15.422 22.125 1 92.62 84 SER B CA 1
ATOM 1679 C C . SER B 1 84 ? -0.249 16.078 20.75 1 92.62 84 SER B C 1
ATOM 1681 O O . SER B 1 84 ? -0.151 17.312 20.641 1 92.62 84 SER B O 1
ATOM 1683 N N . HIS B 1 85 ? -0.039 15.273 19.719 1 95.25 85 HIS B N 1
ATOM 1684 C CA . HIS B 1 85 ? -0.051 15.836 18.375 1 95.25 85 HIS B CA 1
ATOM 1685 C C . HIS B 1 85 ? -0.854 14.953 17.422 1 95.25 85 HIS B C 1
ATOM 1687 O O . HIS B 1 85 ? -1.159 13.805 17.734 1 95.25 85 HIS B O 1
ATOM 1693 N N . ASP B 1 86 ? -1.258 15.578 16.375 1 96.31 86 ASP B N 1
ATOM 1694 C CA . ASP B 1 86 ? -1.911 14.906 15.258 1 96.31 86 ASP B CA 1
ATOM 1695 C C . ASP B 1 86 ? -1.501 15.531 13.922 1 96.31 86 ASP B C 1
ATOM 1697 O O . ASP B 1 86 ? -0.646 16.422 13.891 1 96.31 86 ASP B O 1
ATOM 1701 N N . TRP B 1 87 ? -1.992 14.984 12.898 1 97.44 87 TRP B N 1
ATOM 1702 C CA . TRP B 1 87 ? -1.693 15.477 11.555 1 97.44 87 TRP B CA 1
ATOM 1703 C C . TRP B 1 87 ? -2.975 15.828 10.805 1 97.44 87 TRP B C 1
ATOM 1705 O O . TRP B 1 87 ? -3.965 15.094 10.883 1 97.44 87 TRP B O 1
ATOM 1715 N N . LYS B 1 88 ? -2.916 17 10.164 1 97.88 88 LYS B N 1
ATOM 1716 C CA . LYS B 1 88 ? -3.879 17.297 9.102 1 97.88 88 LYS B CA 1
ATOM 1717 C C . LYS B 1 88 ? -3.383 16.781 7.754 1 97.88 88 LYS B C 1
ATOM 1719 O O . LYS B 1 88 ? -2.227 17 7.387 1 97.88 88 LYS B O 1
ATOM 1724 N N . LEU B 1 89 ? -4.336 16.109 7.066 1 98.19 89 LEU B N 1
ATOM 1725 C CA . LEU B 1 89 ? -3.949 15.445 5.828 1 98.19 89 LEU B CA 1
ATOM 1726 C C . LEU B 1 89 ? -4.887 15.828 4.688 1 98.19 89 LEU B C 1
ATOM 1728 O O . LEU B 1 89 ? -6.086 16.016 4.898 1 98.19 89 LEU B O 1
ATOM 1732 N N . SER B 1 90 ? -4.355 15.984 3.449 1 98.06 90 SER B N 1
ATOM 1733 C CA . SER B 1 90 ? -5.215 15.984 2.27 1 98.06 90 SER B CA 1
ATOM 1734 C C . SER B 1 90 ? -5.832 14.617 2.033 1 98.06 90 SER B C 1
ATOM 1736 O O . SER B 1 90 ? -5.453 13.641 2.682 1 98.06 90 SER B O 1
ATOM 1738 N N . LYS B 1 91 ? -6.77 14.586 1.09 1 97.69 91 LYS B N 1
ATOM 1739 C CA . LYS B 1 91 ? -7.34 13.297 0.714 1 97.69 91 LYS B CA 1
ATOM 1740 C C . LYS B 1 91 ? -6.262 12.344 0.214 1 97.69 91 LYS B C 1
ATOM 1742 O O . LYS B 1 91 ? -6.277 11.156 0.539 1 97.69 91 LYS B O 1
ATOM 1747 N N . PHE B 1 92 ? -5.324 12.844 -0.536 1 98.31 92 PHE B N 1
ATOM 1748 C CA . PHE B 1 92 ? -4.215 12.07 -1.071 1 98.31 92 PHE B CA 1
ATOM 1749 C C . PHE B 1 92 ? -3.346 11.516 0.054 1 98.31 92 PHE B C 1
ATOM 1751 O O . PHE B 1 92 ? -3.09 10.312 0.113 1 98.31 92 PHE B O 1
ATOM 1758 N N . ALA B 1 93 ? -2.959 12.328 0.957 1 98.5 93 ALA B N 1
ATOM 1759 C CA . ALA B 1 93 ? -2.092 11.93 2.062 1 98.5 93 ALA B CA 1
ATOM 1760 C C . ALA B 1 93 ? -2.812 10.977 3.012 1 98.5 93 ALA B C 1
ATOM 1762 O O . ALA B 1 93 ? -2.217 10.016 3.51 1 98.5 93 ALA B O 1
ATOM 1763 N N . TYR B 1 94 ? -4.07 11.266 3.262 1 98.25 94 TYR B N 1
ATOM 1764 C CA . TYR B 1 94 ? -4.879 10.391 4.105 1 98.25 94 TYR B CA 1
ATOM 1765 C C . TYR B 1 94 ? -4.91 8.969 3.551 1 98.25 94 TYR B C 1
ATOM 1767 O O . TYR B 1 94 ? -4.695 8.008 4.289 1 98.25 94 TYR B O 1
ATOM 1775 N N . THR B 1 95 ? -5.117 8.906 2.25 1 97.94 95 THR B N 1
ATOM 1776 C CA . THR B 1 95 ? -5.188 7.609 1.586 1 97.94 95 THR B CA 1
ATOM 1777 C C . THR B 1 95 ? -3.84 6.898 1.646 1 97.94 95 THR B C 1
ATOM 1779 O O . THR B 1 95 ? -3.777 5.691 1.891 1 97.94 95 THR B O 1
ATOM 1782 N N . LEU B 1 96 ? -2.777 7.582 1.456 1 98.19 96 LEU B N 1
ATOM 1783 C CA . LEU B 1 96 ? -1.433 7.027 1.554 1 98.19 96 LEU B CA 1
ATOM 1784 C C . LEU B 1 96 ? -1.186 6.445 2.941 1 98.19 96 LEU B C 1
ATOM 1786 O O . LEU B 1 96 ? -0.726 5.309 3.068 1 98.19 96 LEU B O 1
ATOM 1790 N N . VAL B 1 97 ? -1.477 7.188 3.98 1 97.75 97 VAL B N 1
ATOM 1791 C CA . VAL B 1 97 ? -1.219 6.746 5.348 1 97.75 97 VAL B CA 1
ATOM 1792 C C . VAL B 1 97 ? -2.088 5.535 5.672 1 97.75 97 VAL B C 1
ATOM 1794 O O . VAL B 1 97 ? -1.616 4.566 6.273 1 97.75 97 VAL B O 1
ATOM 1797 N N . LEU B 1 98 ? -3.346 5.668 5.258 1 96.88 98 LEU B N 1
ATOM 1798 C CA . LEU B 1 98 ? -4.293 4.594 5.527 1 96.88 98 LEU B CA 1
ATOM 1799 C C . LEU B 1 98 ? -3.801 3.273 4.941 1 96.88 98 LEU B C 1
ATOM 1801 O O . LEU B 1 98 ? -3.791 2.25 5.629 1 96.88 98 LEU B O 1
ATOM 1805 N N . LEU B 1 99 ? -3.307 3.262 3.719 1 96.62 99 LEU B N 1
ATOM 1806 C CA . LEU B 1 99 ? -2.863 2.053 3.033 1 96.62 99 LEU B CA 1
ATOM 1807 C C . LEU B 1 99 ? -1.579 1.515 3.652 1 96.62 99 LEU B C 1
ATOM 1809 O O . LEU B 1 99 ? -1.348 0.304 3.658 1 96.62 99 LEU B O 1
ATOM 1813 N N . ASN B 1 100 ? -0.765 2.354 4.234 1 95.38 100 ASN B N 1
ATOM 1814 C CA . ASN B 1 100 ? 0.517 1.933 4.785 1 95.38 100 ASN B CA 1
ATOM 1815 C C . ASN B 1 100 ? 0.403 1.598 6.27 1 95.38 100 ASN B C 1
ATOM 1817 O O . ASN B 1 100 ? 1.3 0.975 6.844 1 95.38 100 ASN B O 1
ATOM 1821 N N . LYS B 1 101 ? -0.678 1.952 6.91 1 95.12 101 LYS B N 1
ATOM 1822 C CA . LYS B 1 101 ? -0.846 1.738 8.344 1 95.12 101 LYS B CA 1
ATOM 1823 C C . LYS B 1 101 ? -1.327 0.32 8.641 1 95.12 101 LYS B C 1
ATOM 1825 O O . LYS B 1 101 ? -0.84 -0.328 9.562 1 95.12 101 LYS B O 1
ATOM 1830 N N . ALA B 1 102 ? -2.275 -0.114 7.828 1 93.56 102 ALA B N 1
ATOM 1831 C CA . ALA B 1 102 ? -2.92 -1.377 8.18 1 93.56 102 ALA B CA 1
ATOM 1832 C C . ALA B 1 102 ? -3.43 -2.098 6.934 1 93.56 102 ALA B C 1
ATOM 1834 O O . ALA B 1 102 ? -4.633 -2.326 6.789 1 93.56 102 ALA B O 1
ATOM 1835 N N . PRO B 1 103 ? -2.51 -2.572 6.09 1 92.62 103 PRO B N 1
ATOM 1836 C CA . PRO B 1 103 ? -2.953 -3.227 4.855 1 92.62 103 PRO B CA 1
ATOM 1837 C C . PRO B 1 103 ? -3.76 -4.496 5.117 1 92.62 103 PRO B C 1
ATOM 1839 O O . PRO B 1 103 ? -4.516 -4.941 4.25 1 92.62 103 PRO B O 1
ATOM 1842 N N . ASP B 1 104 ? -3.662 -5.027 6.281 1 90.94 104 ASP B N 1
ATOM 1843 C CA . ASP B 1 104 ? -4.324 -6.293 6.582 1 90.94 104 ASP B CA 1
ATOM 1844 C C . ASP B 1 104 ? -5.68 -6.059 7.242 1 90.94 104 ASP B C 1
ATOM 1846 O O . ASP B 1 104 ? -6.434 -7.008 7.477 1 90.94 104 ASP B O 1
ATOM 1850 N N . HIS B 1 105 ? -5.961 -4.781 7.559 1 94.19 105 HIS B N 1
ATOM 1851 C CA . HIS B 1 105 ? -7.316 -4.477 8.008 1 94.19 105 HIS B CA 1
ATOM 1852 C C . HIS B 1 105 ? -8.328 -4.688 6.895 1 94.19 105 HIS B C 1
ATOM 1854 O O . HIS B 1 105 ? -8.094 -4.293 5.75 1 94.19 105 HIS B O 1
ATOM 1860 N N . PRO B 1 106 ? -9.5 -5.305 7.246 1 95.5 106 PRO B N 1
ATOM 1861 C CA . PRO B 1 106 ? -10.453 -5.668 6.199 1 95.5 106 PRO B CA 1
ATOM 1862 C C . PRO B 1 106 ? -10.859 -4.473 5.332 1 95.5 106 PRO B C 1
ATOM 1864 O O . PRO B 1 106 ? -10.867 -4.574 4.105 1 95.5 106 PRO B O 1
ATOM 1867 N N . TYR B 1 107 ? -11.109 -3.365 5.941 1 95.81 107 TYR B N 1
ATOM 1868 C CA . TYR B 1 107 ? -11.5 -2.174 5.195 1 95.81 107 TYR B CA 1
ATOM 1869 C C . TYR B 1 107 ? -10.367 -1.696 4.293 1 95.81 107 TYR B C 1
ATOM 1871 O O . TYR B 1 107 ? -10.602 -1.342 3.135 1 95.81 107 TYR B O 1
ATOM 1879 N N . VAL B 1 108 ? -9.219 -1.68 4.773 1 97.06 108 VAL B N 1
ATOM 1880 C CA . VAL B 1 108 ? -8.055 -1.187 4.039 1 97.06 108 VAL B CA 1
ATOM 1881 C C . VAL B 1 108 ? -7.699 -2.162 2.922 1 97.06 108 VAL B C 1
ATOM 1883 O O . VAL B 1 108 ? -7.344 -1.746 1.815 1 97.06 108 VAL B O 1
ATOM 1886 N N . SER B 1 109 ? -7.809 -3.439 3.26 1 97.5 109 SER B N 1
ATOM 1887 C CA . SER B 1 109 ? -7.59 -4.477 2.258 1 97.5 109 SER B CA 1
ATOM 1888 C C . SER B 1 109 ? -8.5 -4.281 1.052 1 97.5 109 SER B C 1
ATOM 1890 O O . SER B 1 109 ? -8.047 -4.355 -0.093 1 97.5 109 SER B O 1
ATOM 1892 N N . GLN B 1 110 ? -9.75 -4.051 1.336 1 98 110 GLN B N 1
ATOM 1893 C CA . GLN B 1 110 ? -10.727 -3.881 0.265 1 98 110 GLN B CA 1
ATOM 1894 C C . GLN B 1 110 ? -10.414 -2.641 -0.568 1 98 110 GLN B C 1
ATOM 1896 O O . GLN B 1 110 ? -10.523 -2.668 -1.796 1 98 110 GLN B O 1
ATOM 1901 N N . LEU B 1 111 ? -10.031 -1.625 0.115 1 97.62 111 LEU B N 1
ATOM 1902 C CA . LEU B 1 111 ? -9.656 -0.394 -0.575 1 97.62 111 LEU B CA 1
ATOM 1903 C C . LEU B 1 111 ? -8.445 -0.618 -1.476 1 97.62 111 LEU B C 1
ATOM 1905 O O . LEU B 1 111 ? -8.445 -0.197 -2.635 1 97.62 111 LEU B O 1
ATOM 1909 N N . GLN B 1 112 ? -7.441 -1.276 -0.945 1 98.38 112 GLN B N 1
ATOM 1910 C CA . GLN B 1 112 ? -6.234 -1.537 -1.724 1 98.38 112 GLN B CA 1
ATOM 1911 C C . GLN B 1 112 ? -6.539 -2.42 -2.93 1 98.38 112 GLN B C 1
ATOM 1913 O O . GLN B 1 112 ? -6.066 -2.15 -4.039 1 98.38 112 GLN B O 1
ATOM 1918 N N . ALA B 1 113 ? -7.316 -3.449 -2.742 1 98.44 113 ALA B N 1
ATOM 1919 C CA . ALA B 1 113 ? -7.684 -4.344 -3.834 1 98.44 113 ALA B CA 1
ATOM 1920 C C . ALA B 1 113 ? -8.422 -3.592 -4.938 1 98.44 113 ALA B C 1
ATOM 1922 O O . ALA B 1 113 ? -8.133 -3.77 -6.121 1 98.44 113 ALA B O 1
ATOM 1923 N N . GLN B 1 114 ? -9.359 -2.742 -4.547 1 97.88 114 GLN B N 1
ATOM 1924 C CA . GLN B 1 114 ? -10.125 -1.957 -5.512 1 97.88 114 GLN B CA 1
ATOM 1925 C C . GLN B 1 114 ? -9.211 -1.028 -6.309 1 97.88 114 GLN B C 1
ATOM 1927 O O . GLN B 1 114 ? -9.328 -0.937 -7.531 1 97.88 114 GLN B O 1
ATOM 1932 N N . MET B 1 115 ? -8.344 -0.373 -5.668 1 97.75 115 MET B N 1
ATOM 1933 C CA . MET B 1 115 ? -7.422 0.567 -6.301 1 97.75 115 MET B CA 1
ATOM 1934 C C . MET B 1 115 ? -6.527 -0.144 -7.312 1 97.75 115 MET B C 1
ATOM 1936 O O . MET B 1 115 ? -6.355 0.33 -8.438 1 97.75 115 MET B O 1
ATOM 1940 N N . ILE B 1 116 ? -6.004 -1.287 -6.914 1 98.31 116 ILE B N 1
ATOM 1941 C CA . ILE B 1 116 ? -5.098 -2.037 -7.777 1 98.31 116 ILE B CA 1
ATOM 1942 C C . ILE B 1 116 ? -5.871 -2.602 -8.969 1 98.31 116 ILE B C 1
ATOM 1944 O O . ILE B 1 116 ? -5.398 -2.549 -10.102 1 98.31 116 ILE B O 1
ATOM 1948 N N . LYS B 1 117 ? -7.047 -3.104 -8.727 1 97.31 117 LYS B N 1
ATOM 1949 C CA . LYS B 1 117 ? -7.863 -3.617 -9.82 1 97.31 117 LYS B CA 1
ATOM 1950 C C . LYS B 1 117 ? -8.133 -2.531 -10.859 1 97.31 117 LYS B C 1
ATOM 1952 O O . LYS B 1 117 ? -7.953 -2.756 -12.062 1 97.31 117 LYS B O 1
ATOM 1957 N N . GLU B 1 118 ? -8.523 -1.349 -10.422 1 96.44 118 GLU B N 1
ATOM 1958 C CA . GLU B 1 118 ? -8.812 -0.243 -11.328 1 96.44 118 GLU B CA 1
ATOM 1959 C C . GLU B 1 118 ? -7.562 0.182 -12.094 1 96.44 118 GLU B C 1
ATOM 1961 O O . GLU B 1 118 ? -7.637 0.511 -13.281 1 96.44 118 GLU B O 1
ATOM 1966 N N . PHE B 1 119 ? -6.52 0.125 -11.445 1 96.69 119 PHE B N 1
ATOM 1967 C CA . PHE B 1 119 ? -5.266 0.556 -12.055 1 96.69 119 PHE B CA 1
ATOM 1968 C C . PHE B 1 119 ? -4.797 -0.449 -13.102 1 96.69 119 PHE B C 1
ATOM 1970 O O . PHE B 1 119 ? -4.441 -0.071 -14.219 1 96.69 119 PHE B O 1
ATOM 1977 N N . VAL B 1 120 ? -4.812 -1.729 -12.773 1 95.62 120 VAL B N 1
ATOM 1978 C CA . VAL B 1 120 ? -4.297 -2.773 -13.656 1 95.62 120 VAL B CA 1
ATOM 1979 C C . VAL B 1 120 ? -5.211 -2.934 -14.867 1 95.62 120 VAL B C 1
ATOM 1981 O O . VAL B 1 120 ? -4.742 -3.223 -15.969 1 95.62 120 VAL B O 1
ATOM 1984 N N . ASP B 1 121 ? -6.449 -2.721 -14.672 1 92.69 121 ASP B N 1
ATOM 1985 C CA . ASP B 1 121 ? -7.395 -2.818 -15.781 1 92.69 121 ASP B CA 1
ATOM 1986 C C . ASP B 1 121 ? -7.145 -1.724 -16.812 1 92.69 121 ASP B C 1
ATOM 1988 O O . ASP B 1 121 ? -7.414 -1.911 -18 1 92.69 121 ASP B O 1
ATOM 1992 N N . ARG B 1 122 ? -6.586 -0.663 -16.391 1 91.88 122 ARG B N 1
ATOM 1993 C CA . ARG B 1 122 ? -6.379 0.476 -17.281 1 91.88 122 ARG B CA 1
ATOM 1994 C C . ARG B 1 122 ? -4.965 0.471 -17.859 1 91.88 122 ARG B C 1
ATOM 1996 O O . ARG B 1 122 ? -4.668 1.208 -18.797 1 91.88 122 ARG B O 1
ATOM 2003 N N . HIS B 1 123 ? -4.109 -0.326 -17.312 1 86.94 123 HIS B N 1
ATOM 2004 C CA . HIS B 1 123 ? -2.711 -0.349 -17.734 1 86.94 123 HIS B CA 1
ATOM 2005 C C . HIS B 1 123 ? -2.26 -1.766 -18.062 1 86.94 123 HIS B C 1
ATOM 2007 O O . HIS B 1 123 ? -1.335 -1.954 -18.859 1 86.94 123 HIS B O 1
#

Secondary structure (DSSP, 8-state):
--------------HHHHHHHHHHHHHH--EETHHHHHHH-TTSSS-HHHHHHHHHHHHHHTT--GGGTEEEEEEEETTTTEEEEEEEE-HHHHHHHHHHH-TTSHHHHHHHHHHHHHHHHH-/--------------HHHHHHHHHHHHHH--EETHHHHHHH-SSSSS-HHHHHHHHHHHHHHTT--GGGTEEEEEEEETTTTEEEEEEEE-HHHHHHHHHHH-TTSHHHHHHHHHHHHHHHHH-

Organism: NCBI:txid2715131

Foldseek 3Di:
DPPPPPPPVPPPVPVVVVVVVVVVLVVQQDDKLVVLCVVQNCPADADLVVLLVVLLVVCVVVVHDPSSFKDKDWDADPVVRDIDIIIGGGPSSSLSSNLSGHCPRPVSVVVVVVVVVVVVVVD/DPPPPPPPVPPPVPVVVVVVVVVVLVVQQDDKLVVLCVVQPDPADADLVVLLVVLLVVCVVVVHDPSSFKDKDWDADPVVRDIDIIIGGGPSSSLSSNLSGHCPRPVSVVVVVVVVVVVVVVD

Sequence (246 aa):
MIYEIINYGTVRTNPTFSRFEEALRDKNLSYNASNIIEITGKDVSEDMSEAISKAIQVCMNSGIPVEEHFRKYFISDENKHTLSHDWKLSKFAYTLVLLNKAPDHPYVSQLQAQMIKEFVDRHMIYEIINYGTVRTNPTFSRFEEALRDKNLSYNASNIIEITGKDVSEDMSEAISKAIQVCMNSGIPVEEHFRKYFISDENKHTLSHDWKLSKFAYTLVLLNKAPDHPYVSQLQAQMIKEFVDRH

pLDDT: mean 84.73, std 20.0, range [29.12, 98.56]

=== Feature glossary ===
A reading guide for the features in this record.

Start from the sequence.

  · Sequence gives the chain of amino acids in standard one-letter code (A=alanine, C=cysteine, …, Y=tyrosine), read N→C. It is the only feature that is directly encoded by the gene; all structural features are derived from the folded form of this sequence.

Fold it, and you get atomic coordinates and the backbone conformation that goes with the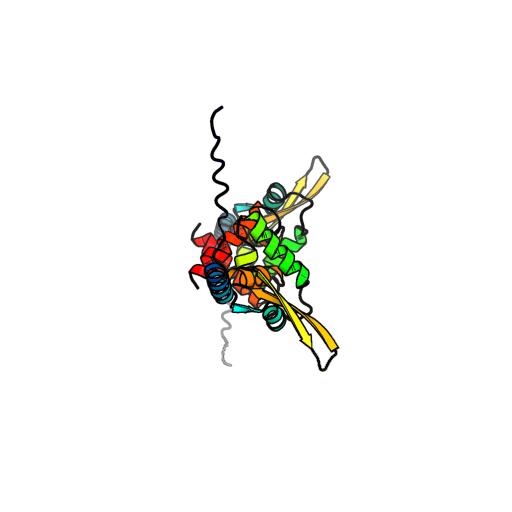m.

  · Structure coordinates are given as an mmCIF _atom_site loop: one row per atom with element, residue name, chain id, sequence number, and x/y/z position in Å. Only the four main-chain atoms per residue are included here; side chains are omitted to keep the record compact.

  · Backbone dihedral angles. Every residue except chain termini has a φ (preceding-C → N → Cα → C) and a ψ (N → Cα → C → next-N). They are reported in degrees following the IUPAC sign convention. Secondary structure is essentially a statement about which (φ, ψ) basin each residue occupies.

  · Eight-state secondary structure (DSSP): H is the canonical α-helix, G the tighter 3₁₀-helix, I the wider π-helix; E/B are β-structure, T and S are turns and bends, and '-' is everything else. DSSP derives these from the pattern of main-chain N–H···O=C hydrogen bonds, not from the sequence.

  · SS3 is a coarse helix/strand/coil call (letters a/b/c) made by the P-SEA algorithm from inter-Cα distances and dihedrals. It is less detailed than DSSP but needs only Cα positions.

Summarize the fold with a handful of shape descriptors and a per-residue structural alphabet.

  · Radius of gyration (Rg) is the root-mean-square distance of Cα atoms from their centroid — a single number for overall size and compactness. A globular domain of N residues has Rg ≈ 2.2·N^0.38 Å; an extended or disordered chain has a much larger Rg. The Cα contact count is the number of residue pairs whose Cα atoms are within 8 Å and are more than four positions apart in sequence — a standard proxy for tertiary packing density. The bounding box is the smallest axis-aligned box enclosing all Cα atoms.

  · 3Di is Foldseek's structural alphabet. Each residue is assigned one of twenty discrete states based on how its Cα sits relative to its spatial (not sequential) neighbors. Aligning 3Di strings finds structural homologs roughly as well as full 3D superposition, but orders of magnitude faster.

  · Solvent-accessible surface area (SASA) is the area in Å² traced out by the centre of a 1.4 Å probe sphere (a water molecule) rolled over the protein's van der Waals surface (Shrake–Rupley / Lee–Richards construction). Buried residues have near-zero SASA; fully exposed residues can exceed 200 Å². The total SASA scales roughly with the number of surface residues.

Ask how reliable the model is.

  · For AlphaFold models, the B-factor field carries pLDDT — the model's own estimate of local accuracy on a 0–100 scale. Regions with pLDDT<50 should be treated as essentially unmodeled; they often correspond to intrinsically disordered segments.

  · For experimental (PDB) structures, the B-factor (temperature factor) quantifies the positional spread of each atom in the crystal — a combination of thermal vibration and static disorder — in units of Å². High B-factors mark flexible loops or poorly resolved regions; low B-factors mark the rigid, well-ordered core.

  · Predicted Aligned Error (PAE) is an AlphaFold confidence matrix: entry (i, j) is the expected error in the position of residue j, in ångströms, when the prediction is superimposed on the true structure at residue i. Low PAE within a block of residues means that block is internally rigid and well-predicted; high PAE between two blocks means their relative placement is uncertain even if each block individually is confident.

Place it in context: what it resembles, what it is annotated as, and how it looks.

  · Structural nearest neighbors (via Foldseek easy-search vs the PDB). Reported per hit: target PDB id, E-value, and alignment TM-score. A TM-score above ~0.5 is the conventional threshold for 'same fold'.

  · Functional annotations link the protein to curated databases. InterPro entries identify conserved domains and families by matching the sequence against member-database signatures (Pfam, PROSITE, CDD, …). Gene Ontology (GO) terms describe molecular function, biological process, and cellular component in a controlled vocabulary. CATH places the structure in a hierarchical fold classification (Class/Architecture/Topology/Homologous-superfamily). The organism is the source species.

  · The contact map is a binary N×N matrix image: pixel (i, j) is dark where Cα_i and Cα_j are within 8 Å and |i−j|>4. Because the |i−j|>4 filter removes local helical contacts, off-diagonal stripes parallel to the main diagonal indicate parallel β-sheets; stripes perpendicular to it indicate antiparallel β-sheets. The Ramachandran plot scatters every residue's (φ, ψ) pair against the sterically allowed regions. The PAE heatmap renders the predicted-aligned-error matrix.

  · Six rendered views show the 3D structure from the faces of a cube — i.e. along ±x, ±y, ±z. Rendering representation is drawn randomly per protein from cartoon (secondary-structure ribbons), sticks (backbone bonds), or molecular surface; coloring is either N→C rainbow (blue at the N-terminus through red at the C-terminus) or one color per chain.